Protein AF-A0A822CI37-F1 (afdb_monomer)

Secondary structure (DSSP, 8-state):
----SS-TTTHHHHHHHHHHHHHTT---TTTTT----EE-SS-EEEEETTTEEEEEE-TT-EESEEEEEEE--SSTT---EEEEEEESS-SBGGGSEEEEEEEE--PPP--TT---EEEEEEE-TT--EEEEEEETTT--EEEEE---TTSS--HHHHHHHHHHHHHHHHHHHHHHHHHHHHHHHHHHHHHHHHHHHTSTTTTTS-HHHHHHHHHHHHHHHHHHHHTTT--HHHHHHHHHHHHHHHHHHHHHHHHHHTTSSS--

Radius of gyration: 37.21 Å; Cα contacts (8 Å, |Δi|>4): 335; chains: 1; bounding box: 95×50×91 Å

Mean predicted aligned error: 13.17 Å

Nearest PDB structures (foldseek):
  7n6g-assembly1_6L  TM=8.090E-01  e=5.055E-24  Chlamydomonas reinhardtii
  4po2-assembly1_A  TM=5.024E-01  e=1.418E-27  Homo sapiens
  6zhi-assembly2_A  TM=5.104E-01  e=1.162E-26  Plasmodium falciparum 3D7
  7a4u-assembly1_A  TM=7.000E-01  e=9.711E-22  Cricetulus griseus
  2v7y-assembly1_A  TM=6.845E-01  e=6.517E-20  Geobacillus kaustophilus HTA426

pLDDT: mean 85.04, std 12.82, range [28.11, 96.56]

Solvent-accessible surface area (backbone atoms only — not comparable to full-atom va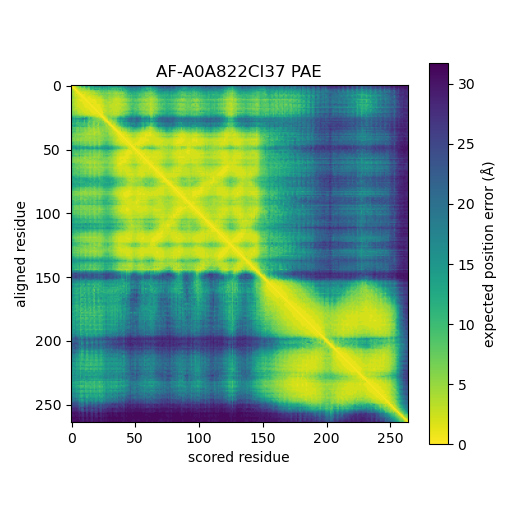lues): 14945 Å² total; per-residue (Å²): 133,84,81,79,89,63,57,83,88,48,52,64,62,54,52,52,52,52,53,49,41,52,74,75,64,51,73,50,87,87,48,65,82,66,80,89,75,51,54,36,88,47,20,31,30,33,55,40,92,88,47,33,40,49,75,66,43,54,50,66,39,61,42,56,41,75,41,76,48,76,46,57,49,88,44,67,48,48,45,59,48,76,47,41,34,32,41,43,87,51,62,39,34,87,76,31,48,76,68,50,71,52,65,39,69,80,43,74,77,42,59,48,68,65,52,47,32,40,35,35,45,37,31,41,83,82,72,48,44,34,41,36,39,28,34,71,82,81,64,50,69,39,72,49,68,65,59,72,63,93,81,50,76,51,71,69,51,50,54,49,50,52,52,50,53,55,49,50,52,52,52,51,48,54,51,49,54,26,48,52,33,45,49,52,35,50,51,52,43,50,54,55,51,49,39,35,73,72,40,77,44,40,75,71,44,57,74,68,62,46,52,51,49,52,52,55,41,51,54,49,52,54,48,46,71,76,41,76,81,58,55,42,69,56,35,48,49,50,36,52,52,53,50,50,54,49,48,61,54,54,49,52,49,60,59,56,61,73,66,76,80,78,83,130

Sequence (264 aa):
ELNKSINADEAVACGAAILAAILTGDKSDATKDMHLLDVAPHTLGIETTGGVMAALIKRNTTVPTKQIQTFTTCVDNQPNFEVKIYEGECSMANDNNLLDSFELSDIPPAPHGVPQIEVTFDINGNCILNVSARDESSKKENRITVTNDYARLSRDEIERMIRDAERFRKEDEIQRDRMEAKNLLESYCIDMKTKINDGELGDKIDANNTKKIINTIEDTLKWMESNQFAKKEDFEKKLKEVTKICLSVTTKLYRGKSGKFANG

Structure (mmCIF, N/CA/C/O backbone):
data_AF-A0A822CI37-F1
#
_entry.id   AF-A0A822CI37-F1
#
loop_
_atom_site.group_PDB
_atom_site.id
_atom_site.type_symbol
_atom_site.label_atom_id
_atom_site.label_alt_id
_atom_site.label_comp_id
_atom_site.label_asym_id
_atom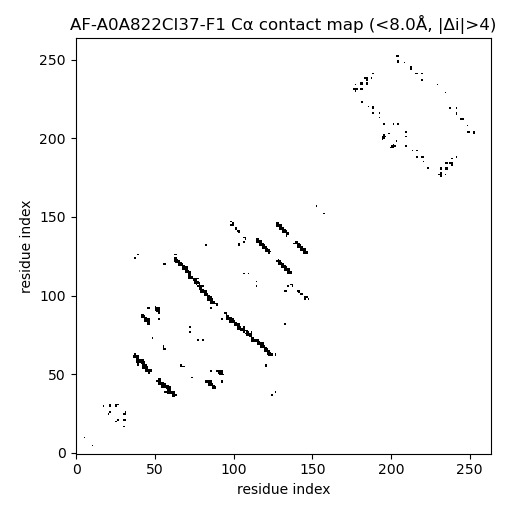_site.label_entity_id
_atom_site.label_seq_id
_atom_site.pdbx_PDB_ins_code
_atom_site.Cartn_x
_atom_site.Cartn_y
_atom_site.Cartn_z
_atom_site.occupancy
_atom_site.B_iso_or_equiv
_atom_site.auth_seq_id
_atom_site.auth_comp_id
_atom_site.auth_asym_id
_atom_site.auth_atom_id
_atom_site.pdbx_PDB_model_num
ATOM 1 N N . GLU A 1 1 ? -11.483 31.815 -6.961 1.00 63.66 1 GLU A N 1
ATOM 2 C CA . GLU A 1 1 ? -11.886 31.755 -5.539 1.00 63.66 1 GLU A CA 1
ATOM 3 C C . GLU A 1 1 ? -11.652 30.345 -5.013 1.00 63.66 1 GLU A C 1
ATOM 5 O O . GLU A 1 1 ? -11.723 29.410 -5.801 1.00 63.66 1 GLU A O 1
ATOM 10 N N . LEU A 1 2 ? -11.333 30.188 -3.726 1.00 68.94 2 LEU A N 1
ATOM 11 C CA . LEU A 1 2 ? -11.230 28.871 -3.084 1.00 68.94 2 LEU A CA 1
ATOM 12 C C . LEU A 1 2 ? -12.624 28.252 -2.943 1.00 68.94 2 LEU A C 1
ATOM 14 O O . LEU A 1 2 ? -13.556 28.940 -2.523 1.00 68.94 2 LEU A O 1
ATOM 18 N N . ASN A 1 3 ? -12.758 26.963 -3.259 1.00 76.44 3 ASN A N 1
ATOM 19 C CA . ASN A 1 3 ? -13.999 26.239 -3.014 1.00 76.44 3 ASN A CA 1
ATOM 20 C C . ASN A 1 3 ? -14.170 26.009 -1.502 1.00 76.44 3 ASN A C 1
ATOM 22 O O . ASN A 1 3 ? -13.341 25.352 -0.879 1.00 76.44 3 ASN A O 1
ATOM 26 N N . LYS A 1 4 ? -15.236 26.568 -0.921 1.00 88.12 4 LYS A N 1
ATOM 27 C CA . LYS A 1 4 ? -15.553 26.483 0.515 1.00 88.12 4 LYS A CA 1
ATOM 28 C C . LYS A 1 4 ? -16.640 25.452 0.839 1.00 88.12 4 LYS A C 1
ATOM 30 O O . LYS A 1 4 ? -17.044 25.357 1.990 1.00 88.12 4 LYS A O 1
ATOM 35 N N . SER A 1 5 ? -17.147 24.716 -0.154 1.00 89.44 5 SER A N 1
ATOM 36 C CA . SER A 1 5 ? -18.213 23.724 0.044 1.00 89.44 5 SER A CA 1
ATOM 37 C C . SER A 1 5 ? -17.699 22.341 0.451 1.00 89.44 5 SER A C 1
ATOM 39 O O . SER A 1 5 ? -18.502 21.431 0.629 1.00 89.44 5 SER A O 1
ATOM 41 N N . ILE A 1 6 ? -16.379 22.154 0.534 1.00 88.38 6 ILE A N 1
ATOM 42 C CA . ILE A 1 6 ? -15.739 20.864 0.808 1.00 88.38 6 ILE A CA 1
ATOM 43 C C . ILE A 1 6 ? -15.100 20.925 2.192 1.00 88.38 6 ILE A C 1
ATOM 45 O O . ILE A 1 6 ? -14.306 21.823 2.471 1.00 88.38 6 ILE A O 1
ATOM 49 N N . ASN A 1 7 ? -15.432 19.956 3.042 1.00 91.38 7 ASN A N 1
ATOM 50 C CA . ASN A 1 7 ? -14.771 19.780 4.327 1.00 91.38 7 ASN A CA 1
ATOM 51 C C . ASN A 1 7 ? -13.379 19.164 4.110 1.00 91.38 7 ASN A C 1
ATOM 53 O O . ASN A 1 7 ? -13.274 18.028 3.649 1.00 91.38 7 ASN A O 1
ATOM 57 N N . ALA A 1 8 ? -12.320 19.908 4.432 1.00 89.81 8 ALA A N 1
ATOM 58 C CA . ALA A 1 8 ? -10.940 19.463 4.238 1.00 89.81 8 ALA A CA 1
ATOM 59 C C . ALA A 1 8 ? -10.566 18.257 5.117 1.00 89.81 8 ALA A C 1
ATOM 61 O O . ALA A 1 8 ? -9.737 17.449 4.702 1.00 89.81 8 ALA A O 1
ATOM 62 N N . ASP A 1 9 ? -11.204 18.111 6.280 1.00 92.44 9 ASP A N 1
ATOM 63 C CA . ASP A 1 9 ? -10.884 17.053 7.242 1.00 92.44 9 ASP A CA 1
ATOM 64 C C . ASP A 1 9 ? -11.521 15.707 6.855 1.00 92.44 9 ASP A C 1
ATOM 66 O O . ASP A 1 9 ? -10.986 14.642 7.155 1.00 92.44 9 ASP A O 1
ATOM 70 N N . GLU A 1 10 ? -12.657 15.740 6.151 1.00 92.56 10 GLU A N 1
ATOM 71 C CA . GLU A 1 10 ? -13.468 14.548 5.862 1.00 92.56 10 GLU A CA 1
ATOM 72 C C . GLU A 1 10 ? -13.403 14.107 4.396 1.00 92.56 10 GLU A C 1
ATOM 74 O O . GLU A 1 10 ? -13.652 12.938 4.096 1.00 92.56 10 GLU A O 1
ATOM 79 N N . ALA A 1 11 ? -13.043 15.002 3.469 1.00 91.94 11 ALA A N 1
ATOM 80 C CA . ALA A 1 11 ? -13.122 14.740 2.030 1.00 91.94 11 ALA A CA 1
ATOM 81 C C . ALA A 1 11 ? -12.371 13.471 1.594 1.00 91.94 11 ALA A C 1
ATOM 83 O O . ALA A 1 11 ? -12.885 12.698 0.784 1.00 91.94 11 ALA A O 1
ATOM 84 N N . VAL A 1 12 ? -11.181 13.227 2.154 1.00 92.06 12 VAL A N 1
ATOM 85 C CA . VAL A 1 12 ? -10.372 12.039 1.834 1.00 92.06 12 VAL A CA 1
ATOM 86 C C . VAL A 1 12 ? -11.047 10.762 2.339 1.00 92.06 12 VAL A C 1
ATOM 88 O O . VAL A 1 12 ? -11.147 9.786 1.597 1.00 92.06 12 VAL A O 1
ATOM 91 N N . ALA A 1 13 ? -11.562 10.773 3.572 1.00 92.00 13 ALA A N 1
ATOM 92 C CA . ALA A 1 13 ? -12.251 9.624 4.154 1.00 92.00 13 ALA A CA 1
ATOM 93 C C . ALA A 1 13 ? -13.554 9.303 3.401 1.00 92.00 13 ALA A C 1
ATOM 95 O O . ALA A 1 13 ? -13.825 8.139 3.103 1.00 92.00 13 ALA A O 1
ATOM 96 N N . CYS A 1 14 ? -14.324 10.327 3.019 1.00 90.69 14 CYS A N 1
ATOM 97 C CA . CYS A 1 14 ? -15.516 10.167 2.188 1.00 90.69 14 CYS A CA 1
ATOM 98 C C . CYS A 1 14 ? -15.179 9.577 0.811 1.00 90.69 14 CYS A C 1
ATOM 100 O O . CYS A 1 14 ? -15.843 8.641 0.370 1.00 90.69 14 CYS A O 1
ATOM 102 N N . GLY A 1 15 ? -14.129 10.073 0.147 1.00 89.88 15 GLY A N 1
ATOM 103 C CA . GLY A 1 15 ? -13.669 9.534 -1.137 1.00 89.88 15 GLY A CA 1
ATOM 104 C C . GLY A 1 15 ? -13.241 8.065 -1.042 1.00 89.88 15 GLY A C 1
ATOM 105 O O . GLY A 1 15 ? -13.635 7.251 -1.878 1.00 89.88 15 GLY A O 1
ATOM 106 N N . ALA A 1 16 ? -12.511 7.702 0.017 1.00 89.94 16 ALA A N 1
ATOM 107 C CA . ALA A 1 16 ? -12.118 6.320 0.281 1.00 89.94 16 ALA A CA 1
ATOM 108 C C . ALA A 1 16 ? -13.331 5.401 0.513 1.00 89.94 16 ALA A C 1
ATOM 110 O O . ALA A 1 16 ? -13.353 4.279 0.007 1.00 89.94 16 ALA A O 1
ATOM 111 N N . ALA A 1 17 ? -14.361 5.876 1.221 1.00 89.88 17 ALA A N 1
ATOM 112 C CA . ALA A 1 17 ? -15.598 5.124 1.432 1.00 89.88 17 ALA A CA 1
ATOM 113 C C . ALA A 1 17 ? -16.362 4.871 0.120 1.00 89.88 17 ALA A C 1
ATOM 115 O O . ALA A 1 17 ? -16.846 3.761 -0.100 1.00 89.88 17 ALA A O 1
ATOM 116 N N . ILE A 1 18 ? -16.423 5.864 -0.777 1.00 88.44 18 ILE A N 1
ATOM 117 C CA . ILE A 1 18 ? -17.036 5.707 -2.107 1.00 88.44 18 ILE A CA 1
ATOM 118 C C . ILE A 1 18 ? -16.261 4.674 -2.934 1.00 88.44 18 ILE A C 1
ATOM 120 O O . ILE A 1 18 ? -16.867 3.782 -3.527 1.00 88.44 18 ILE A O 1
ATOM 124 N N . LEU A 1 19 ? -14.925 4.743 -2.939 1.00 86.19 19 LEU A N 1
ATOM 125 C CA . LEU A 1 19 ? -14.096 3.759 -3.638 1.00 86.19 19 LEU A CA 1
ATOM 126 C C . LEU A 1 19 ? -14.295 2.346 -3.069 1.00 86.19 19 LEU A C 1
ATOM 128 O O . LEU A 1 19 ? -14.429 1.392 -3.832 1.00 86.19 19 LEU A O 1
ATOM 132 N N . ALA A 1 20 ? -14.377 2.206 -1.744 1.00 87.19 20 ALA A N 1
ATOM 133 C CA . ALA A 1 20 ? -14.659 0.927 -1.100 1.00 87.19 20 ALA A CA 1
ATOM 134 C C . ALA A 1 20 ? -16.026 0.358 -1.518 1.00 87.19 20 ALA A C 1
ATOM 136 O O . ALA A 1 20 ? -16.113 -0.832 -1.813 1.00 87.19 20 ALA A O 1
ATOM 137 N N . ALA A 1 21 ? -17.067 1.194 -1.601 1.00 87.69 21 ALA A N 1
ATOM 138 C CA . ALA A 1 21 ? -18.392 0.787 -2.075 1.00 87.69 21 ALA A CA 1
ATOM 139 C C . ALA A 1 21 ? -18.370 0.317 -3.543 1.00 87.69 21 ALA A C 1
ATOM 141 O O . ALA A 1 21 ? -18.985 -0.691 -3.890 1.00 87.69 21 ALA A O 1
ATOM 142 N N . ILE A 1 22 ? -17.606 0.996 -4.405 1.00 85.56 22 ILE A N 1
ATOM 143 C CA . ILE A 1 22 ? -17.418 0.585 -5.805 1.00 85.56 22 ILE A CA 1
ATOM 144 C C . ILE A 1 22 ? -16.713 -0.777 -5.883 1.00 85.56 22 ILE A C 1
ATOM 146 O O . ILE A 1 22 ? -17.150 -1.658 -6.624 1.00 85.56 22 ILE A O 1
ATOM 150 N N . LEU A 1 23 ? -15.657 -0.986 -5.090 1.00 83.88 23 LEU A N 1
ATOM 151 C CA . LEU A 1 23 ? -14.893 -2.240 -5.071 1.00 83.88 23 LEU A CA 1
ATOM 152 C C . LEU A 1 23 ? -15.689 -3.428 -4.508 1.00 83.88 23 LEU A C 1
ATOM 154 O O . LEU A 1 23 ? -15.470 -4.561 -4.936 1.00 83.88 23 LEU A O 1
ATOM 158 N N . THR A 1 24 ? -16.622 -3.196 -3.579 1.00 85.94 24 THR A N 1
ATOM 159 C CA . THR A 1 24 ? -17.526 -4.238 -3.055 1.00 85.94 24 THR A CA 1
ATOM 160 C C . THR A 1 24 ? -18.725 -4.515 -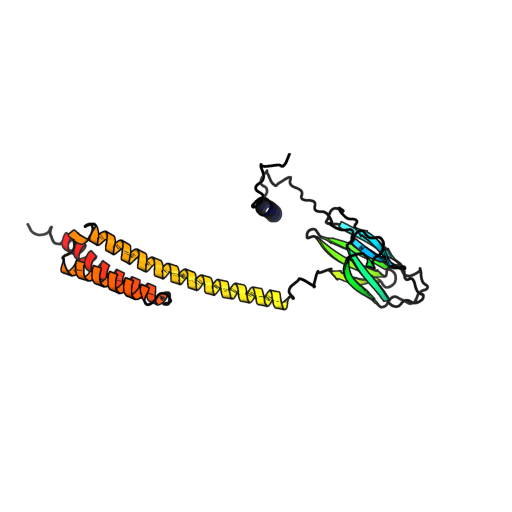3.967 1.00 85.94 24 THR A C 1
ATOM 162 O O . THR A 1 24 ? -19.484 -5.451 -3.710 1.00 85.94 24 THR A O 1
ATOM 165 N N . GLY A 1 25 ? -18.864 -3.766 -5.066 1.00 81.88 25 GLY A N 1
ATOM 166 C CA . GLY A 1 25 ? -19.881 -3.985 -6.090 1.00 81.88 25 GLY A CA 1
ATOM 167 C C . GLY A 1 25 ? -21.225 -3.321 -5.796 1.00 81.88 25 GLY A C 1
ATOM 168 O O . GLY A 1 25 ? -22.246 -3.800 -6.298 1.00 81.88 25 GLY A O 1
ATOM 169 N N . ASP A 1 26 ? -21.244 -2.246 -5.003 1.00 80.75 26 ASP A N 1
ATOM 170 C CA . ASP A 1 26 ? -22.442 -1.432 -4.805 1.00 80.75 26 ASP A CA 1
ATOM 171 C C . ASP A 1 26 ? -22.882 -0.781 -6.130 1.00 80.75 26 ASP A C 1
ATOM 173 O O . ASP A 1 26 ? -22.094 -0.159 -6.847 1.00 80.75 26 ASP A O 1
ATOM 177 N N . LYS A 1 27 ? -24.164 -0.943 -6.466 1.00 72.06 27 LYS A N 1
ATOM 178 C CA . LYS A 1 27 ? -24.771 -0.519 -7.739 1.00 72.06 27 LYS A CA 1
ATOM 179 C C . LYS A 1 27 ? -25.732 0.649 -7.566 1.00 72.06 27 LYS A C 1
ATOM 181 O O . LYS A 1 27 ? -26.658 0.791 -8.365 1.00 72.06 27 LYS A O 1
ATOM 186 N N . SER A 1 28 ? -25.553 1.441 -6.514 1.00 79.62 28 SER A N 1
ATOM 187 C CA . SER A 1 28 ? -26.292 2.688 -6.353 1.00 79.62 28 SER A CA 1
ATOM 188 C C . SER A 1 28 ? -26.184 3.548 -7.623 1.00 79.62 28 SER A C 1
ATOM 190 O O . SER A 1 28 ? -25.140 3.575 -8.281 1.00 79.62 28 SER A O 1
ATOM 192 N N . ASP A 1 29 ? -27.250 4.271 -7.975 1.00 75.25 29 ASP A N 1
ATOM 193 C CA . ASP A 1 29 ? -27.257 5.127 -9.174 1.00 75.25 29 ASP A CA 1
ATOM 194 C C . ASP A 1 29 ? -26.152 6.203 -9.132 1.00 75.25 29 ASP A C 1
ATOM 196 O O . ASP A 1 29 ? -25.716 6.683 -10.173 1.00 75.25 29 ASP A O 1
ATOM 200 N N . ALA A 1 30 ? -25.655 6.544 -7.937 1.00 73.56 30 ALA A N 1
ATOM 201 C CA . ALA A 1 30 ? -24.570 7.502 -7.736 1.00 73.56 30 ALA A CA 1
ATOM 202 C C . ALA A 1 30 ? -23.167 6.940 -8.041 1.00 73.56 30 ALA A C 1
ATOM 204 O O . ALA A 1 30 ? -22.260 7.714 -8.335 1.00 73.56 30 ALA A O 1
ATOM 205 N N . THR A 1 31 ? -22.965 5.619 -7.964 1.00 73.50 31 THR A N 1
ATOM 206 C CA . THR A 1 31 ? -21.645 4.972 -8.126 1.00 73.50 31 THR A CA 1
ATOM 207 C C . THR A 1 31 ? -21.508 4.186 -9.425 1.00 73.50 31 THR A C 1
ATOM 209 O O . THR A 1 31 ? -20.395 3.860 -9.832 1.00 73.50 31 THR A O 1
ATOM 212 N N . LYS A 1 32 ? -22.627 3.899 -10.096 1.00 71.38 32 LYS A N 1
ATOM 213 C CA . LYS A 1 32 ? -22.693 3.013 -11.264 1.00 71.38 32 LYS A CA 1
ATOM 214 C C . LYS A 1 32 ? -21.865 3.483 -12.466 1.00 71.38 32 LYS A C 1
ATOM 216 O O . LYS A 1 32 ? -21.297 2.642 -13.156 1.00 71.38 32 LYS A O 1
ATOM 221 N N . ASP A 1 33 ? -21.774 4.795 -12.674 1.00 74.44 33 ASP A N 1
ATOM 222 C CA . ASP A 1 33 ? -21.061 5.402 -13.810 1.00 74.44 33 ASP A CA 1
ATOM 223 C C . ASP A 1 33 ? -19.714 6.033 -13.400 1.00 74.44 33 ASP A C 1
ATOM 225 O O . ASP A 1 33 ? -19.094 6.773 -14.167 1.00 74.44 33 ASP A O 1
ATOM 229 N N . MET A 1 34 ? -19.247 5.773 -12.173 1.00 76.44 34 MET A N 1
ATOM 230 C CA . MET A 1 34 ? -18.026 6.380 -11.651 1.00 76.44 34 MET A CA 1
ATOM 231 C C . MET A 1 34 ? -16.797 5.534 -12.006 1.00 76.44 34 MET A C 1
ATOM 233 O O . MET A 1 34 ? -16.545 4.487 -11.412 1.00 76.44 34 MET A O 1
ATOM 237 N N . HIS A 1 35 ? -15.998 6.017 -12.959 1.00 75.38 35 HIS A N 1
ATOM 238 C CA . HIS A 1 35 ? -14.709 5.425 -13.316 1.00 75.38 35 HIS A CA 1
ATOM 239 C C . HIS A 1 35 ? -13.566 6.241 -12.712 1.00 75.38 35 HIS A C 1
ATOM 241 O O . HIS A 1 35 ? -13.381 7.408 -13.058 1.00 75.38 35 HIS A O 1
ATOM 247 N N . LEU A 1 36 ? -12.789 5.622 -11.822 1.00 82.25 36 LEU A N 1
ATOM 248 C CA . LEU A 1 36 ? -11.566 6.216 -11.293 1.00 82.25 36 LEU A CA 1
ATOM 249 C C . LEU A 1 36 ? -10.384 5.803 -12.172 1.00 82.25 36 LEU A C 1
ATOM 251 O O . LEU A 1 36 ? -10.128 4.615 -12.362 1.00 82.25 36 LEU A O 1
ATOM 255 N N . LEU A 1 37 ? -9.676 6.798 -12.696 1.00 84.50 37 LEU A N 1
ATOM 256 C CA . LEU A 1 37 ? -8.427 6.627 -13.426 1.00 84.50 37 LEU A CA 1
ATOM 257 C C . LEU A 1 37 ? -7.356 7.400 -12.672 1.00 84.50 37 LEU A C 1
ATOM 259 O O . LEU A 1 37 ? -7.454 8.621 -12.549 1.00 84.50 37 LEU A O 1
ATOM 263 N N . ASP A 1 38 ? -6.366 6.681 -12.160 1.00 89.38 38 ASP A N 1
ATOM 264 C CA . ASP A 1 38 ? -5.213 7.285 -11.501 1.00 89.38 38 ASP A CA 1
ATOM 265 C C . ASP A 1 38 ? -4.049 7.419 -12.492 1.00 89.38 38 ASP A C 1
ATOM 267 O O . ASP A 1 38 ? -4.112 6.916 -13.621 1.00 89.38 38 ASP A O 1
ATOM 271 N N . VAL A 1 39 ? -2.983 8.112 -12.101 1.00 92.38 39 VAL A N 1
ATOM 272 C CA . VAL A 1 39 ? -1.815 8.361 -12.949 1.00 92.38 39 VAL A CA 1
ATOM 273 C C . VAL A 1 39 ? -0.497 8.124 -12.213 1.00 92.38 39 VAL A C 1
ATOM 275 O O . VAL A 1 39 ? -0.396 8.301 -11.004 1.00 92.38 39 VAL A O 1
ATOM 278 N N . ALA A 1 40 ? 0.555 7.777 -12.956 1.00 90.19 40 ALA A N 1
ATOM 279 C CA . ALA A 1 40 ? 1.909 7.695 -12.417 1.00 90.19 40 ALA A CA 1
ATOM 280 C C . ALA A 1 40 ? 2.410 9.099 -12.002 1.00 90.19 40 ALA A C 1
ATOM 282 O O . ALA A 1 40 ? 2.452 9.991 -12.856 1.00 90.19 40 ALA A O 1
ATOM 283 N N . PRO A 1 41 ? 2.814 9.331 -10.738 1.00 88.81 41 PRO A N 1
ATOM 284 C CA . PRO A 1 41 ? 3.199 10.666 -10.264 1.00 88.81 41 PRO A CA 1
ATOM 285 C C . PRO A 1 41 ? 4.548 11.143 -10.826 1.00 88.81 41 PRO A C 1
ATOM 287 O O . PRO A 1 41 ? 4.756 12.345 -11.003 1.00 88.81 41 PRO A O 1
ATOM 290 N N . HIS A 1 42 ? 5.439 10.205 -11.152 1.00 90.81 42 HIS A N 1
ATOM 291 C CA . HIS A 1 42 ? 6.777 10.459 -11.676 1.00 90.81 42 HIS A CA 1
ATOM 292 C C . HIS A 1 42 ? 7.038 9.639 -12.936 1.00 90.81 42 HIS A C 1
ATOM 294 O O . HIS A 1 42 ? 6.435 8.584 -13.148 1.00 90.81 42 HIS A O 1
ATOM 300 N N . THR A 1 43 ? 7.940 10.137 -13.776 1.00 94.94 43 THR A N 1
ATOM 301 C CA . THR A 1 43 ? 8.503 9.361 -14.874 1.00 94.94 43 THR A CA 1
ATOM 302 C C . THR A 1 43 ? 9.347 8.218 -14.307 1.00 94.94 43 THR A C 1
ATOM 304 O O . THR A 1 43 ? 10.171 8.421 -13.420 1.00 94.94 43 THR A O 1
ATOM 307 N N . LEU A 1 44 ? 9.124 7.011 -14.821 1.00 95.50 44 LEU A N 1
ATOM 308 C CA . LEU A 1 44 ? 9.806 5.778 -14.448 1.00 95.50 44 LEU A CA 1
ATOM 309 C C . LEU A 1 44 ? 10.633 5.278 -15.624 1.00 95.50 44 LEU A C 1
ATOM 311 O O . LEU A 1 44 ? 10.191 5.298 -16.780 1.00 95.50 44 LEU A O 1
ATOM 315 N N . GLY A 1 45 ? 11.834 4.810 -15.326 1.00 95.38 45 GLY A N 1
ATOM 316 C CA . GLY A 1 45 ? 12.791 4.436 -16.351 1.00 95.38 45 GLY A CA 1
ATOM 317 C C . GLY A 1 45 ? 13.953 3.626 -15.815 1.00 95.38 45 GLY A C 1
ATOM 318 O O . GLY A 1 45 ? 13.998 3.294 -14.631 1.00 95.38 45 GLY A O 1
ATOM 319 N N . ILE A 1 46 ? 14.893 3.322 -16.705 1.00 95.56 46 ILE A N 1
ATOM 320 C CA . ILE A 1 46 ? 16.125 2.610 -16.362 1.00 95.56 46 ILE A CA 1
ATOM 321 C C . ILE A 1 46 ? 17.362 3.424 -16.723 1.00 95.56 46 ILE A C 1
ATOM 323 O O . ILE A 1 46 ? 17.325 4.259 -17.631 1.00 95.56 46 ILE A O 1
ATOM 327 N N . GLU A 1 47 ? 18.470 3.166 -16.033 1.00 94.44 47 GLU A N 1
ATOM 328 C CA . GLU A 1 47 ? 19.780 3.660 -16.463 1.00 94.44 47 GLU A CA 1
ATOM 329 C C . GLU A 1 47 ? 20.214 2.951 -17.753 1.00 94.44 47 GLU A C 1
ATOM 331 O O . GLU A 1 47 ? 20.147 1.728 -17.871 1.00 94.44 47 GLU A O 1
ATOM 336 N N . THR A 1 48 ? 20.680 3.731 -18.726 1.00 90.44 48 THR A N 1
ATOM 337 C CA . THR A 1 48 ? 21.305 3.233 -19.956 1.00 90.44 48 THR A CA 1
ATOM 338 C C . THR A 1 48 ? 22.774 3.631 -20.017 1.00 90.44 48 THR A C 1
ATOM 340 O O . THR A 1 48 ? 23.263 4.442 -19.224 1.00 90.44 48 THR A O 1
ATOM 343 N N . THR A 1 49 ? 23.507 3.067 -20.976 1.00 85.75 49 THR A N 1
ATOM 344 C CA . THR A 1 49 ? 24.924 3.377 -21.185 1.00 85.75 49 THR A CA 1
ATOM 345 C C . THR A 1 49 ? 25.150 4.874 -21.340 1.00 85.75 49 THR A C 1
ATOM 347 O O . THR A 1 49 ? 24.483 5.540 -22.126 1.00 85.75 49 THR A O 1
ATOM 350 N N . GLY A 1 50 ? 26.125 5.397 -20.598 1.00 84.06 50 GLY A N 1
ATOM 351 C CA . GLY A 1 50 ? 26.380 6.836 -20.526 1.00 84.06 50 GLY A CA 1
ATOM 352 C C . GLY A 1 50 ? 25.669 7.540 -19.367 1.00 84.06 50 GLY A C 1
ATOM 353 O O . GLY A 1 50 ? 25.759 8.760 -19.276 1.00 84.06 50 GLY A O 1
ATOM 354 N N . GLY A 1 51 ? 24.999 6.799 -18.474 1.00 88.94 51 GLY A N 1
ATOM 355 C CA . GLY A 1 51 ? 24.376 7.344 -17.261 1.00 88.94 51 GLY A CA 1
ATOM 356 C C . GLY A 1 51 ? 23.096 8.137 -17.532 1.00 88.94 51 GLY A C 1
ATOM 357 O O . GLY A 1 51 ? 22.671 8.933 -16.697 1.00 88.94 51 GLY A O 1
ATOM 358 N N . VAL A 1 52 ? 22.496 7.954 -18.711 1.00 93.25 52 VAL A N 1
ATOM 359 C CA . VAL A 1 52 ? 21.259 8.625 -19.129 1.00 93.25 52 VAL A CA 1
ATOM 360 C C . VAL A 1 52 ? 20.070 7.751 -18.753 1.00 93.25 52 VAL A C 1
ATOM 362 O O . VAL A 1 52 ? 20.100 6.534 -18.949 1.00 93.25 52 VAL A O 1
ATOM 365 N N . MET A 1 53 ? 19.012 8.368 -18.233 1.00 92.81 53 MET A N 1
ATOM 366 C CA . MET A 1 53 ? 17.761 7.681 -17.935 1.00 92.81 53 MET A CA 1
ATOM 367 C C . MET A 1 53 ? 16.954 7.490 -19.224 1.00 92.81 53 MET A C 1
ATOM 369 O O . MET A 1 53 ? 16.569 8.459 -19.882 1.00 92.81 53 MET A O 1
ATOM 373 N N . ALA A 1 54 ? 16.650 6.241 -19.573 1.00 95.00 54 ALA A N 1
ATOM 374 C CA . ALA A 1 54 ? 15.631 5.937 -20.569 1.00 95.00 54 ALA A CA 1
ATOM 375 C C . ALA A 1 54 ? 14.265 5.896 -19.883 1.00 95.00 54 ALA A C 1
ATOM 377 O O . ALA A 1 54 ? 14.011 5.034 -19.045 1.00 95.00 54 ALA A O 1
ATOM 378 N N . ALA A 1 55 ? 13.387 6.835 -20.232 1.00 94.38 55 ALA A N 1
ATOM 379 C CA . ALA A 1 55 ? 12.027 6.896 -19.707 1.00 94.38 55 ALA A CA 1
ATOM 380 C C . ALA A 1 55 ? 11.121 5.866 -20.402 1.00 94.38 55 ALA A C 1
ATOM 382 O O . ALA A 1 55 ? 10.908 5.960 -21.613 1.00 94.38 55 ALA A O 1
ATOM 383 N N . LEU A 1 56 ? 10.549 4.935 -19.632 1.00 94.88 56 LEU A N 1
ATOM 384 C CA . LEU A 1 56 ? 9.602 3.929 -20.130 1.00 94.88 56 LEU A CA 1
ATOM 385 C C . LEU A 1 56 ? 8.152 4.353 -19.878 1.00 94.88 56 LEU A C 1
ATOM 387 O O . LEU A 1 56 ? 7.322 4.286 -20.782 1.00 94.88 56 LEU A O 1
ATOM 391 N N . ILE A 1 57 ? 7.840 4.836 -18.674 1.00 95.94 57 ILE A N 1
ATOM 392 C CA . ILE A 1 57 ? 6.509 5.345 -18.315 1.00 95.94 57 ILE A CA 1
ATOM 393 C C . ILE A 1 57 ? 6.663 6.804 -17.917 1.00 95.94 57 ILE A C 1
ATOM 395 O O . ILE A 1 57 ? 7.369 7.113 -16.967 1.00 95.94 57 ILE A O 1
ATOM 399 N N . LYS A 1 58 ? 6.015 7.722 -18.634 1.00 95.81 58 LYS A N 1
ATOM 400 C CA . LYS A 1 58 ? 6.106 9.159 -18.333 1.00 95.81 58 LYS A CA 1
ATOM 401 C C . LYS A 1 58 ? 5.207 9.529 -17.154 1.00 95.81 58 LYS A C 1
ATOM 403 O O . LYS A 1 58 ? 4.150 8.918 -16.977 1.00 95.81 58 LYS A O 1
ATOM 408 N N . ARG A 1 59 ? 5.558 10.582 -16.414 1.00 94.19 59 ARG A N 1
ATOM 409 C CA . ARG A 1 59 ? 4.651 11.198 -15.433 1.00 94.19 59 ARG A CA 1
ATOM 410 C C . ARG A 1 59 ? 3.281 11.485 -16.041 1.00 94.19 59 ARG A C 1
ATOM 412 O O . ARG A 1 59 ? 3.161 11.820 -17.221 1.00 94.19 59 ARG A O 1
ATOM 419 N N . ASN A 1 60 ? 2.257 11.402 -15.207 1.00 92.62 60 ASN A N 1
ATOM 420 C CA . ASN A 1 60 ? 0.851 11.554 -15.560 1.00 92.62 60 ASN A CA 1
ATOM 421 C C . ASN A 1 60 ? 0.319 10.512 -16.567 1.00 92.62 60 ASN A C 1
ATOM 423 O O . ASN A 1 60 ? -0.775 10.692 -17.100 1.00 92.62 60 ASN A O 1
ATOM 427 N N . THR A 1 61 ? 1.053 9.426 -16.837 1.00 94.69 61 THR A N 1
ATOM 428 C CA . THR A 1 61 ? 0.507 8.296 -17.606 1.00 94.69 61 THR A CA 1
ATOM 429 C C . THR A 1 61 ? -0.554 7.591 -16.769 1.00 94.69 61 THR A C 1
ATOM 431 O O . THR A 1 61 ? -0.295 7.251 -15.618 1.00 94.69 61 THR A O 1
ATOM 434 N N . THR A 1 62 ? -1.735 7.361 -17.341 1.00 93.56 62 THR A N 1
ATOM 435 C CA . THR A 1 62 ? -2.841 6.656 -16.678 1.00 93.56 62 THR A CA 1
ATOM 436 C C . THR A 1 62 ? -2.447 5.237 -16.276 1.00 93.56 62 THR A C 1
ATOM 438 O O . THR A 1 62 ? -1.853 4.526 -17.082 1.00 93.56 62 THR A O 1
ATOM 441 N N . VAL A 1 63 ? -2.798 4.824 -15.056 1.00 91.50 63 VAL A N 1
ATOM 442 C CA . VAL A 1 63 ? -2.593 3.465 -14.534 1.00 91.50 63 VAL A CA 1
ATOM 443 C C . VAL A 1 63 ? -3.940 2.739 -14.384 1.00 91.50 63 VAL A C 1
ATOM 445 O O . VAL A 1 63 ? -4.953 3.389 -14.114 1.00 91.50 63 VAL A O 1
ATOM 448 N N . PRO A 1 64 ? -3.997 1.405 -14.560 1.00 92.94 64 PRO A N 1
ATOM 449 C CA . PRO A 1 64 ? -2.890 0.485 -14.841 1.00 92.94 64 PRO A CA 1
ATOM 450 C C . PRO A 1 64 ? -2.302 0.642 -16.253 1.00 92.94 64 PRO A C 1
ATOM 452 O O . PRO A 1 64 ? -3.026 0.915 -17.209 1.00 92.94 64 PRO A O 1
ATOM 455 N N . THR A 1 65 ? -0.988 0.456 -16.391 1.00 94.81 65 THR A N 1
ATOM 456 C CA . THR A 1 65 ? -0.286 0.565 -17.680 1.00 94.81 65 THR A CA 1
ATOM 457 C C . THR A 1 65 ? 0.892 -0.387 -17.762 1.00 94.81 65 THR A C 1
ATOM 459 O O . THR A 1 65 ? 1.548 -0.672 -16.761 1.00 94.81 65 THR A O 1
ATOM 462 N N . LYS A 1 66 ? 1.175 -0.848 -18.980 1.00 96.00 66 LYS A N 1
ATOM 463 C CA . LYS A 1 66 ? 2.291 -1.734 -19.287 1.00 96.00 66 LYS A CA 1
ATOM 464 C C . LYS A 1 66 ? 3.081 -1.164 -20.455 1.00 96.00 66 LYS A C 1
ATOM 466 O O . LYS A 1 66 ? 2.510 -0.914 -21.515 1.00 96.00 66 LYS A O 1
ATOM 471 N N . GLN A 1 67 ? 4.380 -0.975 -20.264 1.00 95.94 67 GLN A N 1
ATOM 472 C CA . GLN A 1 67 ? 5.308 -0.519 -21.295 1.00 95.94 67 GLN A CA 1
ATOM 473 C C . GLN A 1 67 ? 6.424 -1.535 -21.465 1.00 95.94 67 GLN A C 1
ATOM 475 O O . GLN A 1 67 ? 6.917 -2.102 -20.493 1.00 95.94 67 GLN A O 1
ATOM 480 N N . ILE A 1 68 ? 6.789 -1.781 -22.716 1.00 96.12 68 ILE A N 1
ATOM 481 C CA . ILE A 1 68 ? 7.794 -2.768 -23.091 1.00 96.12 68 ILE A CA 1
ATOM 482 C C . ILE A 1 68 ? 8.797 -2.066 -23.994 1.00 96.12 68 ILE A C 1
ATOM 484 O O . ILE A 1 68 ? 8.407 -1.418 -24.967 1.00 96.12 68 ILE A O 1
ATOM 488 N N . GLN A 1 69 ? 10.079 -2.195 -23.674 1.00 94.88 69 GLN A N 1
ATOM 489 C CA . GLN A 1 69 ? 11.155 -1.652 -24.485 1.00 94.88 69 GLN A CA 1
ATOM 490 C C . GLN A 1 69 ? 12.311 -2.644 -24.569 1.00 94.88 69 GLN A C 1
ATOM 492 O O . GLN A 1 69 ? 12.715 -3.241 -23.573 1.00 94.88 69 GLN A O 1
ATOM 497 N N . THR A 1 70 ? 12.848 -2.811 -25.774 1.00 94.62 70 THR A N 1
ATOM 498 C CA . THR A 1 70 ? 13.984 -3.696 -26.024 1.00 94.62 70 THR A CA 1
ATOM 499 C C . THR A 1 70 ? 15.295 -2.928 -25.905 1.00 94.62 70 THR A C 1
ATOM 501 O O . THR A 1 70 ? 15.464 -1.861 -26.497 1.00 94.62 70 THR A O 1
ATOM 504 N N . PHE A 1 71 ? 16.227 -3.504 -25.157 1.00 93.56 71 PHE A N 1
ATOM 505 C CA . PHE A 1 71 ? 17.594 -3.045 -24.964 1.00 93.56 71 PHE A CA 1
ATOM 506 C C . PHE A 1 71 ? 18.573 -4.100 -25.489 1.00 93.56 71 PHE A C 1
ATOM 508 O O . PHE A 1 71 ? 18.194 -5.232 -25.785 1.00 93.56 71 PHE A O 1
ATOM 515 N N . THR A 1 72 ? 19.844 -3.731 -25.609 1.00 92.06 72 THR A N 1
ATOM 516 C CA . THR A 1 72 ? 20.915 -4.631 -26.051 1.00 92.06 72 THR A CA 1
ATOM 517 C C . THR A 1 72 ? 22.138 -4.483 -25.156 1.00 92.06 72 THR A C 1
ATOM 519 O O . THR A 1 72 ? 22.312 -3.458 -24.497 1.00 92.06 72 THR A O 1
ATOM 522 N N . THR A 1 73 ? 23.008 -5.494 -25.153 1.00 90.12 73 THR A N 1
ATOM 523 C CA . THR A 1 73 ? 24.314 -5.427 -24.489 1.00 90.12 73 THR A CA 1
ATOM 524 C C . THR A 1 73 ? 25.231 -4.408 -25.156 1.00 90.12 73 THR A C 1
ATOM 526 O O . THR A 1 73 ? 25.139 -4.145 -26.362 1.00 90.12 73 THR A O 1
ATOM 529 N N . CYS A 1 74 ? 26.137 -3.853 -24.356 1.00 87.69 74 CYS A N 1
ATOM 530 C CA . CYS A 1 74 ? 27.055 -2.789 -24.771 1.00 87.69 74 CYS A CA 1
ATOM 531 C C . CYS A 1 74 ? 28.509 -3.260 -24.832 1.00 87.69 74 CYS A C 1
ATOM 533 O O . CYS A 1 74 ? 29.369 -2.535 -25.325 1.00 87.69 74 CYS A O 1
ATOM 535 N N . VAL A 1 75 ? 28.774 -4.470 -24.337 1.00 88.88 75 VAL A N 1
ATOM 536 C CA . VAL A 1 75 ? 30.083 -5.121 -24.339 1.00 88.88 75 VAL A CA 1
ATOM 537 C C . VAL A 1 75 ? 29.955 -6.498 -24.992 1.00 88.88 75 VAL A C 1
ATOM 539 O O . VAL A 1 75 ? 28.951 -7.191 -24.815 1.00 88.88 75 VAL A O 1
ATOM 542 N N . ASP A 1 76 ? 30.974 -6.891 -25.757 1.00 90.88 76 ASP A N 1
ATOM 543 C CA . ASP A 1 76 ? 31.051 -8.225 -26.354 1.00 90.88 76 ASP A CA 1
ATOM 544 C C . ASP A 1 76 ? 31.080 -9.306 -25.272 1.00 90.88 76 ASP A C 1
ATOM 546 O O . ASP A 1 76 ? 31.838 -9.213 -24.306 1.00 90.88 76 ASP A O 1
ATOM 550 N N . ASN A 1 77 ? 30.291 -10.366 -25.461 1.00 90.00 77 ASN A N 1
ATOM 551 C CA . ASN A 1 77 ? 30.192 -11.500 -24.538 1.00 90.00 77 ASN A CA 1
ATOM 552 C C . ASN A 1 77 ? 29.818 -11.100 -23.096 1.00 90.00 77 ASN A C 1
ATOM 554 O O . ASN A 1 77 ? 30.248 -11.747 -22.142 1.00 90.00 77 ASN A O 1
ATOM 558 N N . GLN A 1 78 ? 29.028 -10.033 -22.938 1.00 88.25 78 GLN A N 1
ATOM 559 C CA . GLN A 1 78 ? 28.520 -9.578 -21.646 1.00 88.25 78 GLN A CA 1
ATOM 560 C C . GLN A 1 78 ? 27.654 -10.676 -20.983 1.00 88.25 78 GLN A C 1
ATOM 562 O O . GLN A 1 78 ? 26.622 -11.039 -21.547 1.00 88.25 78 GLN A O 1
ATOM 567 N N . PRO A 1 79 ? 28.041 -11.204 -19.802 1.00 88.44 79 PRO A N 1
ATOM 568 C CA . PRO A 1 79 ? 27.370 -12.355 -19.189 1.00 88.44 79 PRO A CA 1
ATOM 569 C C . PRO A 1 79 ? 26.101 -11.988 -18.407 1.00 88.44 79 PRO A C 1
ATOM 571 O O . PRO A 1 79 ? 25.259 -12.854 -18.167 1.00 88.44 79 PRO A O 1
ATOM 574 N N . ASN A 1 80 ? 25.966 -10.727 -17.986 1.00 90.44 80 ASN A N 1
ATOM 575 C CA . ASN A 1 80 ? 24.838 -10.226 -17.209 1.00 90.44 80 ASN A CA 1
ATOM 576 C C . ASN A 1 80 ? 24.388 -8.835 -17.677 1.00 90.44 80 ASN A C 1
ATOM 578 O O . ASN A 1 80 ? 25.183 -8.038 -18.168 1.00 90.44 80 ASN A O 1
ATOM 582 N N . PHE A 1 81 ? 23.102 -8.533 -17.520 1.00 90.12 81 PHE A N 1
ATOM 583 C CA . PHE A 1 81 ? 22.515 -7.224 -17.802 1.00 90.12 81 PHE A CA 1
ATOM 584 C C . PHE A 1 81 ? 21.896 -6.662 -16.527 1.00 90.12 81 PHE A C 1
ATOM 586 O O . PHE A 1 81 ? 20.923 -7.210 -16.010 1.00 90.12 81 PHE A O 1
ATOM 593 N N . GLU A 1 82 ? 22.486 -5.591 -16.003 1.00 91.44 82 GLU A N 1
ATOM 594 C CA . GLU A 1 82 ? 21.995 -4.906 -14.810 1.00 91.44 82 GLU A CA 1
ATOM 595 C C . GLU A 1 82 ? 20.867 -3.937 -15.183 1.00 91.44 82 GLU A C 1
ATOM 597 O O . GLU A 1 82 ? 21.006 -3.111 -16.085 1.00 91.44 82 GLU A O 1
ATOM 602 N N . VAL A 1 83 ? 19.751 -4.031 -14.467 1.00 93.31 83 VAL A N 1
ATOM 603 C CA . VAL A 1 83 ? 18.591 -3.153 -14.590 1.00 93.31 83 VAL A CA 1
ATOM 604 C C . VAL A 1 83 ? 18.482 -2.347 -13.308 1.00 93.31 83 VAL A C 1
ATOM 606 O O . VAL A 1 83 ? 18.080 -2.870 -12.271 1.00 93.31 83 VAL A O 1
ATOM 609 N N . LYS A 1 84 ? 18.822 -1.061 -13.380 1.00 93.38 84 LYS A N 1
ATOM 610 C CA . LYS A 1 84 ? 18.598 -0.102 -12.293 1.00 93.38 84 LYS A CA 1
ATOM 611 C C . LYS A 1 84 ? 17.388 0.755 -12.615 1.00 93.38 84 LYS A C 1
ATOM 613 O O . LYS A 1 84 ? 17.346 1.364 -13.683 1.00 93.38 84 LYS A O 1
ATOM 618 N N . ILE A 1 85 ? 16.420 0.785 -11.710 1.00 94.06 85 ILE A N 1
ATOM 619 C CA . ILE A 1 85 ? 15.116 1.415 -11.911 1.00 94.06 85 ILE A CA 1
ATOM 620 C C . ILE A 1 85 ? 15.096 2.746 -11.177 1.00 94.06 85 ILE A C 1
ATOM 622 O O . ILE A 1 85 ? 15.369 2.804 -9.981 1.00 94.06 85 ILE A O 1
ATOM 626 N N . TYR A 1 86 ? 14.721 3.801 -11.888 1.00 94.06 86 TYR A N 1
ATOM 627 C CA . TYR A 1 86 ? 14.689 5.159 -11.363 1.00 94.06 86 TYR A CA 1
ATOM 628 C C . TYR A 1 86 ? 13.298 5.774 -11.479 1.00 94.06 86 TYR A C 1
ATOM 630 O O . TYR A 1 86 ? 12.559 5.490 -12.428 1.00 94.06 86 TYR A O 1
ATOM 638 N N . GLU A 1 87 ? 12.987 6.672 -10.547 1.00 93.25 87 GLU A N 1
ATOM 639 C CA . GLU A 1 87 ? 11.886 7.628 -10.646 1.00 93.25 87 GLU A CA 1
ATOM 640 C C . GLU A 1 87 ? 12.413 9.069 -10.658 1.00 93.25 87 GLU A C 1
ATOM 642 O O . GLU A 1 87 ? 13.265 9.451 -9.851 1.00 93.25 87 GLU A O 1
ATOM 647 N N . GLY A 1 88 ? 11.904 9.885 -11.579 1.00 90.00 88 GLY A N 1
ATOM 648 C CA . GLY A 1 88 ? 12.245 11.303 -11.676 1.00 90.00 88 GLY A CA 1
ATOM 649 C C . GLY A 1 88 ? 12.261 11.832 -13.110 1.00 90.00 88 GLY A C 1
ATOM 650 O O . GLY A 1 88 ? 12.042 11.101 -14.070 1.00 90.00 88 GLY A O 1
ATOM 651 N N . GLU A 1 89 ? 12.467 13.143 -13.249 1.00 92.94 89 GLU A N 1
ATOM 652 C CA . GLU A 1 89 ? 12.360 13.865 -14.529 1.00 92.94 89 GLU A CA 1
ATOM 653 C C . GLU A 1 89 ? 13.716 14.329 -15.086 1.00 92.94 89 GLU A C 1
ATOM 655 O O . GLU A 1 89 ? 13.767 14.964 -16.141 1.00 92.94 89 GLU A O 1
ATOM 660 N N . CYS A 1 90 ? 14.815 14.069 -14.375 1.00 90.06 90 CYS A N 1
ATOM 661 C CA . CYS A 1 90 ? 16.149 14.470 -14.806 1.00 90.06 90 CYS A CA 1
ATOM 662 C C . CYS A 1 90 ? 16.635 13.565 -15.948 1.00 90.06 90 CYS A C 1
ATOM 664 O O . CYS A 1 90 ? 16.367 12.365 -15.969 1.00 90.06 90 CYS A O 1
ATOM 666 N N . SER A 1 91 ? 17.405 14.118 -16.888 1.00 91.31 91 SER A N 1
ATOM 667 C CA . SER A 1 91 ? 17.953 13.334 -18.006 1.00 91.31 91 SER A CA 1
ATOM 668 C C . SER A 1 91 ? 19.024 12.330 -17.563 1.00 91.31 91 SER A C 1
ATOM 670 O O . SER A 1 91 ? 19.159 11.268 -18.167 1.00 91.31 91 SER A O 1
ATOM 672 N N . MET A 1 92 ? 19.802 12.662 -16.529 1.00 92.12 92 MET A N 1
ATOM 673 C CA . MET A 1 92 ? 20.846 11.791 -15.980 1.00 92.12 92 MET A CA 1
ATOM 674 C C . MET A 1 92 ? 20.258 10.895 -14.891 1.00 92.12 92 MET A C 1
ATOM 676 O O . MET A 1 92 ? 19.590 11.384 -13.985 1.00 92.12 92 MET A O 1
ATOM 680 N N . ALA A 1 93 ? 20.537 9.592 -14.946 1.00 91.56 93 ALA A N 1
ATOM 681 C CA . ALA A 1 93 ? 20.018 8.619 -13.984 1.00 91.56 93 ALA A CA 1
ATOM 682 C C . ALA A 1 93 ? 20.446 8.942 -12.541 1.00 91.56 93 ALA A C 1
ATOM 684 O O . ALA A 1 93 ? 19.627 8.881 -11.632 1.00 91.56 93 ALA A O 1
ATOM 685 N N . ASN A 1 94 ? 21.690 9.391 -12.345 1.00 90.50 94 ASN A N 1
ATOM 686 C CA . ASN A 1 94 ? 22.233 9.743 -11.025 1.00 90.50 94 ASN A CA 1
ATOM 687 C C . ASN A 1 94 ? 21.536 10.930 -10.339 1.00 90.50 94 ASN A C 1
ATOM 689 O O . ASN A 1 94 ? 21.651 11.065 -9.124 1.00 90.50 94 ASN A O 1
ATOM 693 N N . ASP A 1 95 ? 20.834 11.777 -11.096 1.00 89.25 95 ASP A N 1
ATOM 694 C CA . ASP A 1 95 ? 20.095 12.928 -10.559 1.00 89.25 95 ASP A CA 1
ATOM 695 C C . ASP A 1 95 ? 18.627 12.580 -10.233 1.00 89.25 95 ASP A C 1
ATOM 697 O O . ASP A 1 95 ? 17.859 13.449 -9.817 1.00 89.25 95 ASP A O 1
ATOM 701 N N . ASN A 1 96 ? 18.223 11.325 -10.448 1.00 90.12 96 ASN A N 1
ATOM 702 C CA . ASN A 1 96 ? 16.899 10.795 -10.131 1.00 90.12 96 ASN A CA 1
ATOM 703 C C . ASN A 1 96 ? 16.956 9.871 -8.905 1.00 90.12 96 ASN A C 1
ATOM 705 O O . ASN A 1 96 ? 18.029 9.473 -8.449 1.00 90.12 96 ASN A O 1
ATOM 709 N N . ASN A 1 97 ? 15.792 9.506 -8.368 1.00 89.44 97 ASN A N 1
ATOM 710 C CA . ASN A 1 97 ? 15.714 8.601 -7.228 1.00 89.44 97 ASN A CA 1
ATOM 711 C C . ASN A 1 97 ? 15.828 7.143 -7.697 1.00 89.44 97 ASN A C 1
ATOM 713 O O . ASN A 1 97 ? 15.047 6.701 -8.540 1.00 89.44 97 ASN A O 1
ATOM 717 N N . LEU A 1 98 ? 16.796 6.400 -7.159 1.00 91.00 98 LEU A N 1
ATOM 718 C CA . LEU A 1 98 ? 16.937 4.965 -7.405 1.00 91.00 98 LEU A CA 1
ATOM 719 C C . LEU A 1 98 ? 15.886 4.221 -6.578 1.00 91.00 98 LEU A C 1
ATOM 721 O O . LEU A 1 98 ? 15.889 4.309 -5.351 1.00 91.00 98 LEU A O 1
ATOM 725 N N . LEU A 1 99 ? 15.011 3.480 -7.251 1.00 89.19 99 LEU A N 1
ATOM 726 C CA . LEU A 1 99 ? 13.981 2.681 -6.598 1.00 89.19 99 LEU A CA 1
ATOM 727 C C . LEU A 1 99 ? 14.500 1.301 -6.206 1.00 89.19 99 LEU A C 1
ATOM 729 O O . LEU A 1 99 ? 14.357 0.896 -5.057 1.00 89.19 99 LEU A O 1
ATOM 733 N N . ASP A 1 100 ? 15.070 0.581 -7.170 1.00 91.19 100 ASP A N 1
ATOM 734 C CA . ASP A 1 100 ? 15.553 -0.785 -6.984 1.00 91.19 100 ASP A CA 1
ATOM 735 C C . ASP A 1 100 ? 16.493 -1.179 -8.134 1.00 91.19 100 ASP A C 1
ATOM 737 O O . ASP A 1 100 ? 16.555 -0.500 -9.168 1.00 91.19 100 ASP A O 1
ATOM 741 N N . SER A 1 101 ? 17.214 -2.286 -7.981 1.00 91.00 101 SER A N 1
ATOM 742 C CA . SER A 1 101 ? 18.027 -2.861 -9.046 1.00 91.00 101 SER A CA 1
ATOM 743 C C . SER A 1 101 ? 18.072 -4.384 -9.009 1.00 91.00 101 SER A C 1
ATOM 745 O O . SER A 1 101 ? 18.006 -5.024 -7.964 1.00 91.00 101 SER A O 1
ATOM 747 N N . PHE A 1 102 ? 18.207 -4.985 -10.186 1.00 92.50 102 PHE A N 1
ATOM 748 C CA . PHE A 1 102 ? 18.390 -6.425 -10.329 1.00 92.50 102 PHE A CA 1
ATOM 749 C C . PHE A 1 102 ? 19.215 -6.744 -11.571 1.00 92.50 102 PHE A C 1
ATOM 751 O O . PHE A 1 102 ? 19.332 -5.926 -12.479 1.00 92.50 102 PHE A O 1
ATOM 758 N N . GLU A 1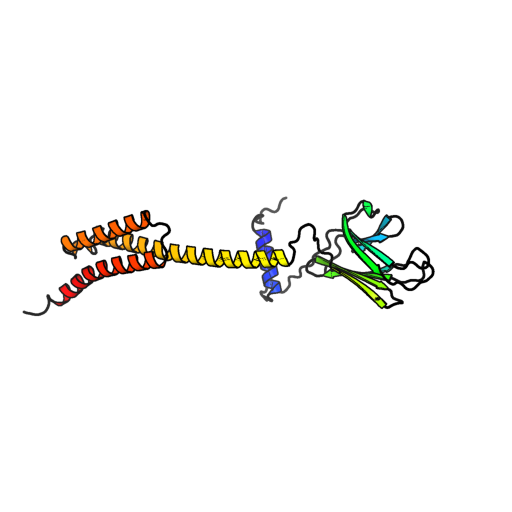 103 ? 19.775 -7.949 -11.635 1.00 91.31 103 GLU A N 1
ATOM 759 C CA . GLU A 1 103 ? 20.531 -8.408 -12.800 1.00 91.31 103 GLU A CA 1
ATOM 760 C C . GLU A 1 103 ? 19.841 -9.579 -13.506 1.00 91.31 103 GLU A C 1
ATOM 762 O O . GLU A 1 103 ? 19.313 -10.499 -12.878 1.00 91.31 103 GLU A O 1
ATOM 767 N N . LEU A 1 104 ? 19.859 -9.559 -14.836 1.00 90.88 104 LEU A N 1
ATOM 768 C CA . LEU A 1 104 ? 19.576 -10.716 -15.674 1.00 90.88 104 LEU A CA 1
ATOM 769 C C . LEU A 1 104 ? 20.905 -11.413 -15.978 1.00 90.88 104 LEU A C 1
ATOM 771 O O . LEU A 1 104 ? 21.717 -10.891 -16.740 1.00 90.88 104 LEU A O 1
ATOM 775 N N . SER A 1 105 ? 21.140 -12.568 -15.363 1.00 89.38 105 SER A N 1
ATOM 776 C CA . SER A 1 105 ? 22.358 -13.363 -15.537 1.00 89.38 105 SER A CA 1
ATOM 777 C C . SER A 1 105 ? 22.238 -14.396 -16.666 1.00 89.38 105 SER A C 1
ATOM 779 O O . SER A 1 105 ? 21.155 -14.657 -17.194 1.00 89.38 105 SER A O 1
ATOM 781 N N . ASP A 1 106 ? 23.375 -15.009 -17.011 1.00 87.31 106 ASP A N 1
ATOM 782 C CA . ASP A 1 106 ? 23.512 -16.090 -17.992 1.00 87.31 106 ASP A CA 1
ATOM 783 C C . ASP A 1 106 ? 23.080 -15.736 -19.426 1.00 87.31 106 ASP A C 1
ATOM 785 O O . ASP A 1 106 ? 22.466 -16.554 -20.125 1.00 87.31 106 ASP A O 1
ATOM 789 N N . ILE A 1 107 ? 23.411 -14.529 -19.878 1.00 87.94 107 ILE A N 1
ATOM 790 C CA . ILE A 1 107 ? 23.195 -14.127 -21.270 1.00 87.94 107 ILE A CA 1
ATOM 791 C C . ILE A 1 107 ? 24.191 -14.892 -22.163 1.00 87.94 107 ILE A C 1
ATOM 793 O O . ILE A 1 107 ? 25.392 -14.899 -21.867 1.00 87.94 107 ILE A O 1
ATOM 797 N N . PRO A 1 108 ? 23.739 -15.558 -23.246 1.00 89.50 108 PRO A N 1
ATOM 798 C CA . PRO A 1 108 ? 24.633 -16.263 -24.158 1.00 89.50 108 PRO A CA 1
ATOM 799 C C . PRO A 1 108 ? 25.721 -15.337 -24.734 1.00 89.50 108 PRO A C 1
ATOM 801 O O . PRO A 1 108 ? 25.402 -14.219 -25.146 1.00 89.50 108 PRO A O 1
ATOM 804 N N . PRO A 1 109 ? 26.989 -15.787 -24.828 1.00 90.44 109 PRO A N 1
ATOM 805 C CA . PRO A 1 109 ? 28.057 -14.989 -25.421 1.00 90.44 109 PRO A CA 1
ATOM 806 C C . PRO A 1 109 ? 27.736 -14.610 -26.872 1.00 90.44 109 PRO A C 1
ATOM 808 O O . PRO A 1 109 ? 27.620 -15.474 -27.744 1.00 90.44 109 PRO A O 1
ATOM 811 N N . ALA A 1 110 ? 27.590 -13.313 -27.126 1.00 91.31 110 ALA A N 1
ATOM 812 C CA . ALA A 1 110 ? 27.336 -12.748 -28.444 1.00 91.31 110 ALA A CA 1
ATOM 813 C C . ALA A 1 110 ? 28.038 -11.383 -28.582 1.00 91.31 110 ALA A C 1
ATOM 815 O O . ALA A 1 110 ? 28.332 -10.743 -27.565 1.00 91.31 110 ALA A O 1
ATOM 816 N N . PRO A 1 111 ? 28.300 -10.913 -29.818 1.00 92.62 111 PRO A N 1
ATOM 817 C CA . PRO A 1 111 ? 28.769 -9.550 -30.049 1.00 92.62 111 PRO A CA 1
ATOM 818 C C . PRO A 1 111 ? 27.790 -8.517 -29.475 1.00 92.62 111 PRO A C 1
ATOM 820 O O . PRO A 1 111 ? 26.577 -8.746 -29.465 1.00 92.62 111 PRO A O 1
ATOM 823 N N . HIS A 1 112 ? 28.301 -7.373 -29.023 1.00 89.25 112 HIS A N 1
ATOM 824 C CA . HIS A 1 112 ? 27.464 -6.254 -28.591 1.00 89.25 112 HIS A CA 1
ATOM 825 C C . HIS A 1 112 ? 26.460 -5.860 -29.688 1.00 89.25 112 HIS A C 1
ATOM 827 O O . HIS A 1 112 ? 26.728 -5.990 -30.884 1.00 89.25 112 HIS A O 1
ATOM 833 N N . GLY A 1 113 ? 25.276 -5.392 -29.291 1.00 88.25 113 GLY A N 1
ATOM 834 C CA . GLY A 1 113 ? 24.208 -5.045 -30.239 1.00 88.25 113 GLY A CA 1
ATOM 835 C C . GLY A 1 113 ? 23.347 -6.222 -30.726 1.00 88.25 113 GLY A C 1
ATOM 836 O O . GLY A 1 113 ? 22.301 -5.985 -31.330 1.00 88.25 113 GLY A O 1
ATOM 837 N N . VAL A 1 114 ? 23.763 -7.476 -30.493 1.00 91.56 114 VAL A N 1
ATOM 838 C CA . VAL A 1 114 ? 23.023 -8.672 -30.939 1.00 91.56 114 VAL A CA 1
ATOM 839 C C . VAL A 1 114 ? 21.981 -9.146 -29.916 1.00 91.56 114 VAL A C 1
ATOM 841 O O . VAL A 1 114 ? 20.838 -9.361 -30.333 1.00 91.56 114 VAL A O 1
ATOM 844 N N . PRO A 1 115 ? 22.299 -9.314 -28.613 1.00 90.81 115 PRO A N 1
ATOM 845 C CA . PRO A 1 115 ? 21.308 -9.719 -27.617 1.00 90.81 115 PRO A CA 1
ATOM 846 C C . PRO A 1 115 ? 20.125 -8.752 -27.557 1.00 90.81 115 PRO A C 1
ATOM 848 O O . PRO A 1 115 ? 20.311 -7.542 -27.486 1.00 90.81 115 PRO A O 1
ATOM 851 N N . GLN A 1 116 ? 18.907 -9.290 -27.558 1.00 93.06 116 GLN A N 1
ATOM 852 C CA . GLN A 1 116 ? 17.676 -8.508 -27.455 1.00 93.06 116 GLN A CA 1
ATOM 853 C C . GLN A 1 116 ? 17.058 -8.763 -26.083 1.00 93.06 116 GLN A C 1
ATOM 855 O O . GLN A 1 116 ? 16.565 -9.857 -25.812 1.00 93.06 116 GLN A O 1
ATOM 860 N N . ILE A 1 117 ? 17.117 -7.760 -25.214 1.00 93.44 117 ILE A N 1
ATOM 861 C CA . ILE A 1 117 ? 16.650 -7.834 -23.832 1.00 93.44 117 ILE A CA 1
ATOM 862 C C . ILE A 1 117 ? 15.380 -7.003 -23.725 1.00 93.44 117 ILE A C 1
ATOM 864 O O . ILE A 1 117 ? 15.414 -5.777 -23.773 1.00 93.44 117 ILE A O 1
ATOM 868 N N . GLU A 1 118 ? 14.244 -7.671 -23.611 1.00 95.06 118 GLU A N 1
ATOM 869 C CA . GLU A 1 118 ? 12.946 -7.045 -23.422 1.00 95.06 118 GLU A CA 1
ATOM 870 C C . GLU A 1 118 ? 12.767 -6.665 -21.952 1.00 95.06 118 GLU A C 1
ATOM 872 O O . GLU A 1 118 ? 12.641 -7.530 -21.087 1.00 95.06 118 GLU A O 1
ATOM 877 N N . VAL A 1 119 ? 12.749 -5.365 -21.668 1.00 95.56 119 VAL A N 1
ATOM 878 C CA . VAL A 1 119 ? 12.434 -4.835 -20.342 1.00 95.56 119 VAL A CA 1
ATOM 879 C C . VAL A 1 119 ? 10.980 -4.383 -20.330 1.00 95.56 119 VAL A C 1
ATOM 881 O O . VAL A 1 119 ? 10.549 -3.578 -21.155 1.00 95.56 119 VAL A O 1
ATOM 884 N N . THR A 1 120 ? 10.218 -4.910 -19.381 1.00 95.94 120 THR A N 1
ATOM 885 C CA . THR A 1 120 ? 8.796 -4.636 -19.198 1.00 95.94 120 THR A CA 1
ATOM 886 C C . THR A 1 120 ? 8.578 -3.912 -17.881 1.00 95.94 120 THR A C 1
ATOM 888 O O . THR A 1 120 ? 8.978 -4.405 -16.831 1.00 95.94 120 THR A O 1
ATOM 891 N N . PHE A 1 121 ? 7.896 -2.771 -17.934 1.00 96.56 121 PHE A N 1
ATOM 892 C CA . PHE A 1 121 ? 7.388 -2.048 -16.773 1.00 96.56 121 PHE A CA 1
ATOM 893 C C . PHE A 1 121 ? 5.873 -2.222 -16.726 1.00 96.56 121 PHE A C 1
ATOM 895 O O . PHE A 1 121 ? 5.173 -1.825 -17.657 1.00 96.56 121 PHE A O 1
ATOM 902 N N . ASP A 1 122 ? 5.369 -2.812 -15.648 1.00 95.19 122 ASP A N 1
ATOM 903 C CA . ASP A 1 122 ? 3.949 -3.078 -15.429 1.00 95.19 122 ASP A CA 1
ATOM 904 C C . ASP A 1 122 ? 3.501 -2.441 -14.110 1.00 95.19 122 ASP A C 1
ATOM 906 O O . ASP A 1 122 ? 3.916 -2.865 -13.028 1.00 95.19 122 ASP A O 1
ATOM 910 N N . ILE A 1 123 ? 2.669 -1.404 -14.203 1.00 93.06 123 ILE A N 1
ATOM 911 C CA . ILE A 1 123 ? 2.060 -0.740 -13.051 1.00 93.06 123 ILE A CA 1
ATOM 912 C C . ILE A 1 123 ? 0.606 -1.177 -12.965 1.00 93.06 123 ILE A C 1
ATOM 914 O O . ILE A 1 123 ? -0.201 -0.893 -13.855 1.00 93.06 123 ILE A O 1
ATOM 918 N N . ASN A 1 124 ? 0.256 -1.828 -11.859 1.00 88.69 124 ASN A N 1
ATOM 919 C CA . ASN A 1 124 ? -1.110 -2.279 -11.620 1.00 88.69 124 ASN A CA 1
ATOM 920 C C . ASN A 1 124 ? -2.007 -1.169 -11.035 1.00 88.69 124 ASN A C 1
ATOM 922 O O . ASN A 1 124 ? -1.550 -0.076 -10.710 1.00 88.69 124 ASN A O 1
ATOM 926 N N . GLY A 1 125 ? -3.303 -1.457 -10.868 1.00 84.31 125 GLY A N 1
ATOM 927 C CA . GLY A 1 125 ? -4.282 -0.491 -10.346 1.00 84.31 125 GLY A CA 1
ATOM 928 C C . GLY A 1 125 ? -4.057 -0.045 -8.893 1.00 84.31 125 GLY A C 1
ATOM 929 O O . GLY A 1 125 ? -4.703 0.895 -8.453 1.00 84.31 125 GLY A O 1
ATOM 930 N N . ASN A 1 126 ? -3.136 -0.685 -8.162 1.00 81.25 126 ASN A N 1
ATOM 931 C CA . ASN A 1 126 ? -2.717 -0.278 -6.816 1.00 81.25 126 ASN A CA 1
ATOM 932 C C . ASN A 1 126 ? -1.410 0.538 -6.841 1.00 81.25 126 ASN A C 1
ATOM 934 O O . ASN A 1 126 ? -0.776 0.702 -5.799 1.00 81.25 126 ASN A O 1
ATOM 938 N N . CYS A 1 127 ? -0.969 0.982 -8.023 1.00 82.88 127 CYS A N 1
ATOM 939 C CA . CYS A 1 127 ? 0.287 1.700 -8.240 1.00 82.88 127 CYS A CA 1
ATOM 940 C C . CYS A 1 127 ? 1.536 0.917 -7.791 1.00 82.88 127 CYS A C 1
ATOM 942 O O . CYS A 1 127 ? 2.542 1.508 -7.406 1.00 82.88 127 CYS A O 1
ATOM 944 N N . ILE A 1 128 ? 1.491 -0.420 -7.846 1.00 88.25 128 ILE A N 1
ATOM 945 C CA . ILE A 1 128 ? 2.659 -1.270 -7.585 1.00 88.25 128 ILE A CA 1
ATOM 946 C C . ILE A 1 128 ? 3.359 -1.546 -8.914 1.00 88.25 128 ILE A C 1
ATOM 948 O O . ILE A 1 128 ? 2.747 -2.095 -9.836 1.00 88.25 128 ILE A O 1
ATOM 952 N N . LEU A 1 129 ? 4.640 -1.183 -8.983 1.00 90.69 129 LEU A N 1
ATOM 953 C CA . LEU A 1 129 ? 5.500 -1.384 -10.142 1.00 90.69 129 LEU A CA 1
ATOM 954 C C . LEU A 1 129 ? 6.122 -2.787 -10.118 1.00 90.69 129 LEU A C 1
ATOM 956 O O . LEU A 1 129 ? 6.808 -3.171 -9.172 1.00 90.69 129 LEU A O 1
ATOM 960 N N . ASN A 1 130 ? 5.917 -3.539 -11.193 1.00 93.25 130 ASN A N 1
ATOM 961 C CA . ASN A 1 130 ? 6.631 -4.773 -11.486 1.00 93.25 130 ASN A CA 1
ATOM 962 C C . ASN A 1 130 ? 7.533 -4.528 -12.690 1.00 93.25 130 ASN A C 1
ATOM 964 O O . ASN A 1 130 ? 7.070 -4.047 -13.725 1.00 93.25 130 ASN A O 1
ATOM 968 N N . VAL A 1 131 ? 8.809 -4.870 -12.554 1.00 94.69 131 VAL A N 1
ATOM 969 C CA . VAL A 1 131 ? 9.781 -4.758 -13.638 1.00 94.69 131 VAL A CA 1
ATOM 970 C C . VAL A 1 131 ? 10.309 -6.144 -13.957 1.00 94.69 131 VAL A C 1
ATOM 972 O O . VAL A 1 131 ? 10.751 -6.865 -13.064 1.00 94.69 131 VAL A O 1
ATOM 975 N N . SER A 1 132 ? 10.261 -6.532 -15.227 1.00 94.62 132 SER A N 1
ATOM 976 C CA . SER A 1 132 ? 10.896 -7.758 -15.704 1.00 94.62 132 SER A CA 1
ATOM 977 C C . SER A 1 132 ? 11.848 -7.473 -16.851 1.00 94.62 132 SER A C 1
ATOM 979 O O . SER A 1 132 ? 11.663 -6.524 -17.607 1.00 94.62 132 SER A O 1
ATOM 981 N N . ALA A 1 133 ? 12.889 -8.290 -16.956 1.00 94.50 133 ALA A N 1
ATOM 982 C CA . ALA A 1 133 ? 13.832 -8.291 -18.057 1.00 94.50 133 ALA A CA 1
ATOM 983 C C . ALA A 1 133 ? 13.935 -9.711 -18.607 1.00 94.50 133 ALA A C 1
ATOM 985 O O . ALA A 1 133 ? 14.177 -10.660 -17.856 1.00 94.50 133 ALA A O 1
ATOM 986 N N . ARG A 1 134 ? 13.752 -9.854 -19.918 1.00 94.00 134 ARG A N 1
ATOM 987 C CA . ARG A 1 134 ? 13.770 -11.136 -20.615 1.00 94.00 134 ARG A CA 1
ATOM 988 C C . ARG A 1 134 ? 14.720 -11.088 -21.798 1.00 94.00 134 ARG A C 1
ATOM 990 O O . ARG A 1 134 ? 14.569 -10.245 -22.671 1.00 94.00 134 ARG A O 1
ATOM 997 N N . ASP A 1 135 ? 15.655 -12.024 -21.868 1.00 93.31 135 ASP A N 1
ATOM 998 C CA . ASP A 1 135 ? 16.462 -12.220 -23.073 1.00 93.31 135 ASP A CA 1
ATOM 999 C C . ASP A 1 135 ? 15.667 -13.045 -24.094 1.00 93.31 135 ASP A C 1
ATOM 1001 O O . ASP A 1 135 ? 15.249 -14.174 -23.828 1.00 93.31 135 ASP A O 1
ATOM 1005 N N . GLU A 1 136 ? 15.461 -12.490 -25.284 1.00 90.75 136 GLU A N 1
ATOM 1006 C CA . GLU A 1 136 ? 14.690 -13.131 -26.344 1.00 90.75 136 GLU A CA 1
ATOM 1007 C C . GLU A 1 136 ? 15.371 -14.376 -26.926 1.00 90.75 136 GLU A C 1
ATOM 1009 O O . GLU A 1 136 ? 14.670 -15.246 -27.454 1.00 90.75 136 GLU A O 1
ATOM 1014 N N . SER A 1 137 ? 16.699 -14.487 -26.811 1.00 85.50 137 SER A N 1
ATOM 1015 C CA . SER A 1 137 ? 17.473 -15.608 -27.353 1.00 85.50 137 SER A CA 1
ATOM 1016 C C . SER A 1 137 ? 17.453 -16.832 -26.434 1.00 85.50 137 SER A C 1
ATOM 1018 O O . SER A 1 137 ? 17.087 -17.925 -26.869 1.00 85.50 137 SER A O 1
ATOM 1020 N N . SER A 1 138 ? 17.774 -16.655 -25.149 1.00 85.12 138 SER A N 1
ATOM 1021 C CA . SER A 1 138 ? 17.740 -17.732 -24.151 1.00 85.12 138 SER A CA 1
ATOM 1022 C C . SER A 1 138 ? 16.356 -17.961 -23.539 1.00 85.12 138 SER A C 1
ATOM 1024 O O . SER A 1 138 ? 16.144 -18.975 -22.872 1.00 85.12 138 SER A O 1
ATOM 1026 N N . LYS A 1 139 ? 15.415 -17.026 -23.739 1.00 88.12 139 LYS A N 1
ATOM 1027 C CA . LYS A 1 139 ? 14.097 -16.968 -23.082 1.00 88.12 139 LYS A CA 1
ATOM 1028 C C . LYS A 1 139 ? 14.158 -16.908 -21.554 1.00 88.12 139 LYS A C 1
ATOM 1030 O O . LYS A 1 139 ? 13.110 -17.044 -20.919 1.00 88.12 139 LYS A O 1
ATOM 1035 N N . LYS A 1 140 ? 15.340 -16.674 -20.971 1.00 88.19 140 LYS A N 1
ATOM 1036 C CA . LYS A 1 140 ? 15.496 -16.421 -19.538 1.00 88.19 140 LYS A CA 1
ATOM 1037 C C . LYS A 1 140 ? 14.847 -15.094 -19.182 1.00 88.19 140 LYS A C 1
ATOM 1039 O O . LYS A 1 140 ? 14.982 -14.113 -19.907 1.00 88.19 140 LYS A O 1
ATOM 1044 N N . GLU A 1 141 ? 14.150 -15.088 -18.058 1.00 90.94 141 GLU A N 1
ATOM 1045 C CA . GLU A 1 141 ? 13.491 -13.918 -17.499 1.00 90.94 141 GLU A CA 1
ATOM 1046 C C . GLU A 1 141 ? 13.917 -13.786 -16.043 1.00 90.94 141 GLU A C 1
ATOM 1048 O O . GLU A 1 141 ? 13.935 -14.774 -15.304 1.00 90.94 141 GLU A O 1
ATOM 1053 N N . ASN A 1 142 ? 14.229 -12.564 -15.634 1.00 89.62 142 ASN A N 1
ATOM 1054 C CA . ASN A 1 142 ? 14.286 -12.195 -14.232 1.00 89.62 142 ASN A CA 1
ATOM 1055 C C . ASN A 1 142 ? 13.318 -11.036 -13.997 1.00 89.62 142 ASN A C 1
ATOM 1057 O O . ASN A 1 142 ? 13.117 -10.196 -14.875 1.00 89.62 142 ASN A O 1
ATOM 1061 N N . ARG A 1 143 ? 12.682 -11.003 -12.830 1.00 89.75 143 ARG A N 1
ATOM 1062 C CA . ARG A 1 143 ? 11.702 -9.971 -12.496 1.00 89.75 143 ARG A CA 1
ATOM 1063 C C . ARG A 1 143 ? 11.778 -9.605 -11.032 1.00 89.75 143 ARG A C 1
ATOM 1065 O O . ARG A 1 143 ? 11.991 -10.475 -10.189 1.00 89.75 143 ARG A O 1
ATOM 1072 N N . ILE A 1 144 ? 11.483 -8.349 -10.749 1.00 87.75 144 ILE A N 1
ATOM 1073 C CA . ILE A 1 144 ? 11.307 -7.849 -9.396 1.00 87.75 144 ILE A CA 1
ATOM 1074 C C . ILE A 1 144 ? 9.995 -7.080 -9.281 1.00 87.75 144 ILE A C 1
ATOM 1076 O O . ILE A 1 144 ? 9.519 -6.443 -10.224 1.00 87.75 144 ILE A O 1
ATOM 1080 N N . THR A 1 145 ? 9.393 -7.158 -8.103 1.00 85.38 145 THR A N 1
ATOM 1081 C CA . THR A 1 145 ? 8.338 -6.231 -7.707 1.00 85.38 145 THR A CA 1
ATOM 1082 C C . THR A 1 145 ? 9.033 -5.137 -6.926 1.00 85.38 145 THR A C 1
ATOM 1084 O O . THR A 1 145 ? 9.577 -5.427 -5.867 1.00 85.38 145 THR A O 1
ATOM 1087 N N . VAL A 1 146 ? 9.025 -3.912 -7.449 1.00 78.75 146 VAL A N 1
ATOM 1088 C CA . VAL A 1 146 ? 9.655 -2.773 -6.782 1.00 78.75 146 VAL A CA 1
ATOM 1089 C C . VAL A 1 146 ? 8.841 -2.467 -5.534 1.00 78.75 146 VAL A C 1
ATOM 1091 O O . VAL A 1 146 ? 7.743 -1.902 -5.594 1.00 78.75 146 VAL A O 1
ATOM 1094 N N . THR A 1 147 ? 9.353 -2.901 -4.391 1.00 67.75 147 THR A N 1
ATOM 1095 C CA . THR A 1 147 ? 8.817 -2.563 -3.081 1.00 67.75 147 THR A CA 1
ATOM 1096 C C . THR A 1 147 ? 9.747 -1.550 -2.438 1.00 67.75 147 THR A C 1
ATOM 1098 O O . THR A 1 147 ? 10.956 -1.726 -2.404 1.00 67.75 147 THR A O 1
ATOM 1101 N N . ASN A 1 148 ? 9.192 -0.442 -1.942 1.00 59.38 148 ASN A N 1
ATOM 1102 C CA . ASN A 1 148 ? 9.969 0.508 -1.152 1.00 59.38 148 ASN A CA 1
ATOM 1103 C C . ASN A 1 148 ? 10.279 -0.131 0.214 1.00 59.38 148 ASN A C 1
ATOM 1105 O O . ASN A 1 148 ? 9.531 0.038 1.181 1.00 59.38 148 ASN A O 1
ATOM 1109 N N . ASP A 1 149 ? 11.339 -0.935 0.252 1.00 55.19 149 ASP A N 1
ATOM 1110 C CA . ASP A 1 149 ? 11.748 -1.727 1.414 1.00 55.19 149 ASP A CA 1
ATOM 1111 C C . ASP A 1 149 ? 12.358 -0.858 2.521 1.00 55.19 149 ASP A C 1
ATOM 1113 O O . ASP A 1 149 ? 12.349 -1.243 3.687 1.00 55.19 149 ASP A O 1
ATOM 1117 N N . TYR A 1 150 ? 12.793 0.366 2.201 1.00 52.47 150 TYR A N 1
ATOM 1118 C CA . TYR A 1 150 ? 13.359 1.305 3.175 1.00 52.47 150 TYR A CA 1
ATOM 1119 C C . TYR A 1 150 ? 12.359 1.779 4.243 1.00 52.47 150 TYR A C 1
ATOM 1121 O O . TYR A 1 150 ? 12.777 2.265 5.293 1.00 52.47 150 TYR A O 1
ATOM 1129 N N . ALA A 1 151 ? 11.050 1.637 4.006 1.00 51.94 151 ALA A N 1
ATOM 1130 C CA . ALA A 1 151 ? 10.001 2.080 4.930 1.00 51.94 151 ALA A CA 1
ATOM 1131 C C . ALA A 1 151 ? 8.947 1.006 5.245 1.00 51.94 151 ALA A C 1
ATOM 1133 O O . ALA A 1 151 ? 7.960 1.292 5.930 1.00 51.94 151 ALA A O 1
ATOM 1134 N N . ARG A 1 152 ? 9.112 -0.221 4.735 1.00 62.09 152 ARG A N 1
ATOM 1135 C CA . ARG A 1 152 ? 8.137 -1.299 4.914 1.00 62.09 152 ARG A CA 1
ATOM 1136 C C . ARG A 1 152 ? 8.633 -2.338 5.905 1.00 62.09 152 ARG A C 1
ATOM 1138 O O . ARG A 1 152 ? 9.775 -2.772 5.875 1.00 62.09 152 ARG A O 1
ATOM 1145 N N . LEU A 1 153 ? 7.716 -2.744 6.774 1.00 67.12 153 LEU A N 1
ATOM 1146 C CA . LEU A 1 153 ? 7.922 -3.828 7.721 1.00 67.12 153 LEU A CA 1
ATOM 1147 C C . LEU A 1 153 ? 8.173 -5.128 6.958 1.00 67.12 153 LEU A C 1
ATOM 1149 O O . LEU A 1 153 ? 7.468 -5.440 5.993 1.00 67.12 153 LEU A O 1
ATOM 1153 N N . SER A 1 154 ? 9.142 -5.904 7.428 1.00 75.94 154 SER A N 1
ATOM 1154 C CA . SER A 1 154 ? 9.337 -7.273 6.956 1.00 75.94 154 SER A CA 1
ATOM 1155 C C . SER A 1 154 ? 8.088 -8.121 7.229 1.00 75.94 154 SER A C 1
ATOM 1157 O O . SER A 1 154 ? 7.276 -7.807 8.105 1.00 75.94 154 SER A O 1
ATOM 1159 N N . ARG A 1 155 ? 7.921 -9.236 6.504 1.00 77.12 155 ARG A N 1
ATOM 1160 C CA . ARG A 1 155 ? 6.795 -10.162 6.745 1.00 77.12 155 ARG A CA 1
ATOM 1161 C C . ARG A 1 155 ? 6.733 -10.621 8.204 1.00 77.12 155 ARG A C 1
ATOM 1163 O O . ARG A 1 155 ? 5.654 -10.617 8.789 1.00 77.12 155 ARG A O 1
ATOM 1170 N N . ASP A 1 156 ? 7.883 -10.908 8.803 1.00 83.44 156 ASP A N 1
ATOM 1171 C CA . ASP A 1 156 ? 7.984 -11.338 10.199 1.00 83.44 156 ASP A CA 1
ATOM 1172 C C . ASP A 1 156 ? 7.528 -10.242 11.177 1.00 83.44 156 ASP A C 1
ATOM 1174 O O . ASP A 1 156 ? 6.871 -10.519 12.186 1.00 83.44 156 ASP A O 1
ATOM 1178 N N . GLU A 1 157 ? 7.833 -8.977 10.877 1.00 80.44 157 GLU A N 1
ATOM 1179 C CA . GLU A 1 157 ? 7.368 -7.836 11.668 1.00 80.44 157 GLU A CA 1
ATOM 1180 C C . GLU A 1 157 ? 5.869 -7.595 11.510 1.00 80.44 157 GLU A C 1
ATOM 1182 O O . GLU A 1 157 ? 5.200 -7.325 12.508 1.00 80.44 157 GLU A O 1
ATOM 1187 N N . ILE A 1 158 ? 5.327 -7.748 10.297 1.00 76.88 158 ILE A N 1
ATOM 1188 C CA . ILE A 1 158 ? 3.882 -7.684 10.046 1.00 76.88 158 ILE A CA 1
ATOM 1189 C C . ILE A 1 158 ? 3.167 -8.763 10.867 1.00 76.88 158 ILE A C 1
ATOM 1191 O O . ILE A 1 158 ? 2.217 -8.462 11.588 1.00 76.88 158 ILE A O 1
ATOM 1195 N N . GLU A 1 159 ? 3.646 -10.007 10.831 1.00 87.50 159 GLU A N 1
ATOM 1196 C CA . GLU A 1 159 ? 3.063 -11.106 11.607 1.00 87.50 159 GLU A CA 1
ATOM 1197 C C . GLU A 1 159 ? 3.174 -10.889 13.121 1.00 87.50 159 GLU A C 1
ATOM 1199 O O . GLU A 1 159 ? 2.256 -11.226 13.876 1.00 87.50 159 GLU A O 1
ATOM 1204 N N . ARG A 1 160 ? 4.284 -10.313 13.601 1.00 89.44 160 ARG A N 1
ATOM 1205 C CA . ARG A 1 160 ? 4.411 -9.895 15.005 1.00 89.44 160 ARG A CA 1
ATOM 1206 C C . ARG A 1 160 ? 3.362 -8.839 15.356 1.00 89.44 160 ARG A C 1
ATOM 1208 O O . ARG A 1 160 ? 2.649 -9.020 16.337 1.00 89.44 160 ARG A O 1
ATOM 1215 N N . MET A 1 161 ? 3.216 -7.798 14.539 1.00 80.12 161 MET A N 1
ATOM 1216 C CA . MET A 1 161 ? 2.254 -6.722 14.789 1.00 80.12 161 MET A CA 1
ATOM 1217 C C . MET A 1 161 ? 0.803 -7.202 14.750 1.00 80.12 161 MET A C 1
ATOM 1219 O O . MET A 1 161 ? 0.004 -6.754 15.567 1.00 80.12 161 MET A O 1
ATOM 1223 N N . ILE A 1 162 ? 0.461 -8.143 13.865 1.00 85.75 162 ILE A N 1
ATOM 1224 C CA . ILE A 1 162 ? -0.871 -8.767 13.839 1.00 85.75 162 ILE A CA 1
ATOM 1225 C C . ILE A 1 162 ? -1.135 -9.511 15.153 1.00 85.75 162 ILE A C 1
ATOM 1227 O O . ILE A 1 162 ? -2.183 -9.317 15.769 1.00 85.75 162 ILE A O 1
ATOM 1231 N N . ARG A 1 163 ? -0.177 -10.321 15.623 1.00 90.12 163 ARG A N 1
ATOM 1232 C CA . ARG A 1 163 ? -0.310 -11.044 16.900 1.00 90.12 163 ARG A CA 1
ATOM 1233 C C . ARG A 1 163 ? -0.443 -10.097 18.090 1.00 90.12 163 ARG A C 1
ATOM 1235 O O . ARG A 1 163 ? -1.275 -10.337 18.965 1.00 90.12 163 ARG A O 1
ATOM 1242 N N . ASP A 1 164 ? 0.341 -9.023 18.111 1.00 86.44 164 ASP A N 1
ATOM 1243 C CA . ASP A 1 164 ? 0.270 -8.010 19.164 1.00 86.44 164 ASP A CA 1
ATOM 1244 C C . ASP A 1 164 ? -1.083 -7.284 19.140 1.00 86.44 164 ASP A C 1
ATOM 1246 O O . ASP A 1 164 ? -1.725 -7.151 20.180 1.00 86.44 164 ASP A O 1
ATOM 1250 N N . ALA A 1 165 ? -1.581 -6.903 17.960 1.00 82.62 165 ALA A N 1
ATOM 1251 C CA . ALA A 1 165 ? -2.895 -6.281 17.805 1.00 82.62 165 ALA A CA 1
ATOM 1252 C C . ALA A 1 165 ? -4.037 -7.201 18.274 1.00 82.62 165 ALA A C 1
ATOM 1254 O O . ALA A 1 165 ? -4.943 -6.755 18.979 1.00 82.62 165 ALA A O 1
ATOM 1255 N N . GLU A 1 166 ? -3.993 -8.496 17.948 1.00 87.38 166 GLU A N 1
ATOM 1256 C CA . GLU A 1 166 ? -4.977 -9.468 18.439 1.00 87.38 166 GLU A CA 1
ATOM 1257 C C . GLU A 1 166 ? -4.927 -9.644 19.959 1.00 87.38 166 GLU A C 1
ATOM 1259 O O . GLU A 1 166 ? -5.970 -9.806 20.604 1.00 87.38 166 GLU A O 1
ATOM 1264 N N . ARG A 1 167 ? -3.725 -9.620 20.542 1.00 89.19 167 ARG A N 1
ATOM 1265 C CA . ARG A 1 167 ? -3.540 -9.675 21.991 1.00 89.19 167 ARG A CA 1
ATOM 1266 C C . ARG A 1 167 ? -4.133 -8.438 22.662 1.00 89.19 167 ARG A C 1
ATOM 1268 O O . ARG A 1 167 ? -4.928 -8.602 23.585 1.00 89.19 167 ARG A O 1
ATOM 1275 N N . PHE A 1 168 ? -3.808 -7.238 22.181 1.00 85.62 168 PHE A N 1
ATOM 1276 C CA . PHE A 1 168 ? -4.361 -5.997 22.724 1.00 85.62 168 PHE A CA 1
ATOM 1277 C C . PHE A 1 168 ? -5.878 -5.941 22.572 1.00 85.62 168 PHE A C 1
ATOM 1279 O O . PHE A 1 168 ? -6.557 -5.610 23.533 1.00 85.62 168 PHE A O 1
ATOM 1286 N N . ARG A 1 169 ? -6.439 -6.410 21.449 1.00 86.19 169 ARG A N 1
ATOM 1287 C CA . ARG A 1 169 ? -7.897 -6.513 21.278 1.00 86.19 169 ARG A CA 1
ATOM 1288 C C . ARG A 1 169 ? -8.557 -7.368 22.365 1.00 86.19 169 ARG A C 1
ATOM 1290 O O . ARG A 1 169 ? -9.623 -7.016 22.860 1.00 86.19 169 ARG A O 1
ATOM 1297 N N . LYS A 1 170 ? -7.943 -8.498 22.732 1.00 88.75 170 LYS A N 1
ATOM 1298 C CA . LYS A 1 170 ? -8.446 -9.364 23.815 1.00 88.75 170 LYS A CA 1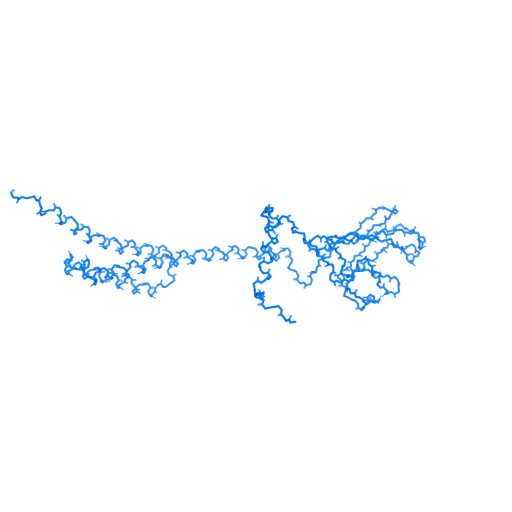
ATOM 1299 C C . LYS A 1 170 ? -8.308 -8.698 25.181 1.00 88.75 170 LYS A C 1
ATOM 1301 O O . LYS A 1 170 ? -9.204 -8.825 26.010 1.00 88.75 170 LYS A O 1
ATOM 1306 N N . GLU A 1 171 ? -7.196 -8.010 25.427 1.00 86.88 171 GLU A N 1
ATOM 1307 C CA . GLU A 1 171 ? -6.993 -7.251 26.663 1.00 86.88 171 GLU A CA 1
ATOM 1308 C C . GLU A 1 171 ? -8.040 -6.127 26.783 1.00 86.88 171 GLU A C 1
ATOM 1310 O O . GLU A 1 171 ? -8.702 -6.037 27.817 1.00 86.88 171 GLU A O 1
ATOM 1315 N N . ASP A 1 172 ? -8.280 -5.367 25.712 1.00 86.19 172 ASP A N 1
ATOM 1316 C CA . ASP A 1 172 ? -9.299 -4.315 25.631 1.00 86.19 172 ASP A CA 1
ATOM 1317 C C . ASP A 1 172 ? -10.715 -4.859 25.850 1.00 86.19 172 ASP A C 1
ATOM 1319 O O . ASP A 1 172 ? -11.501 -4.256 26.580 1.00 86.19 172 ASP A O 1
ATOM 1323 N N . GLU A 1 173 ? -11.042 -6.023 25.282 1.00 89.75 173 GLU A N 1
ATOM 1324 C CA . GLU A 1 173 ? -12.330 -6.688 25.495 1.00 89.75 173 GLU A CA 1
ATOM 1325 C C . GLU A 1 173 ? -12.528 -7.075 26.969 1.00 89.75 173 GLU A C 1
ATOM 1327 O O . GLU A 1 173 ? -13.572 -6.780 27.549 1.00 89.75 173 GLU A O 1
ATOM 1332 N N . ILE A 1 174 ? -11.503 -7.637 27.619 1.00 89.94 174 ILE A N 1
ATOM 1333 C CA . ILE A 1 174 ? -11.539 -7.952 29.057 1.00 89.94 174 ILE A CA 1
ATOM 1334 C C . ILE A 1 174 ? -11.697 -6.675 29.895 1.00 89.94 174 ILE A C 1
ATOM 1336 O O . ILE A 1 174 ? -12.450 -6.665 30.874 1.00 89.94 174 ILE A O 1
ATOM 1340 N N . GLN A 1 175 ? -10.995 -5.593 29.539 1.00 89.25 175 GLN A N 1
ATOM 1341 C CA . GLN A 1 175 ? -11.127 -4.310 30.233 1.00 89.25 175 GLN A CA 1
ATOM 1342 C C . GLN A 1 175 ? -12.532 -3.726 30.063 1.00 89.25 175 GLN A C 1
ATOM 1344 O O . GLN A 1 175 ? -13.116 -3.283 31.056 1.00 89.25 175 GLN A O 1
ATOM 1349 N N . ARG A 1 176 ? -13.089 -3.758 28.846 1.00 90.81 176 ARG A N 1
ATOM 1350 C CA . ARG A 1 176 ? -14.452 -3.305 28.543 1.00 90.81 176 ARG A CA 1
ATOM 1351 C C . ARG A 1 176 ? -15.474 -4.082 29.363 1.00 90.81 176 ARG A C 1
ATOM 1353 O O . ARG A 1 176 ? -16.244 -3.470 30.092 1.00 90.81 176 ARG A O 1
ATOM 1360 N N . ASP A 1 177 ? -15.419 -5.408 29.325 1.00 91.75 177 ASP A N 1
ATOM 1361 C CA . ASP A 1 177 ? -16.320 -6.286 30.073 1.00 91.75 177 ASP A CA 1
ATOM 1362 C C . ASP A 1 177 ? -16.250 -6.049 31.591 1.00 91.75 177 ASP A C 1
ATOM 1364 O O . ASP A 1 177 ? -17.264 -6.061 32.293 1.00 91.75 177 ASP A O 1
ATOM 1368 N N . ARG A 1 178 ? -15.044 -5.813 32.123 1.00 92.75 178 ARG A N 1
ATOM 1369 C CA . ARG A 1 178 ? -14.854 -5.440 33.531 1.00 92.75 178 ARG A CA 1
ATOM 1370 C C . ARG A 1 178 ? -15.500 -4.090 33.839 1.00 92.75 178 ARG A C 1
ATOM 1372 O O . ARG A 1 178 ? -16.113 -3.944 34.896 1.00 92.75 178 ARG A O 1
ATOM 1379 N N . MET A 1 179 ? -15.338 -3.102 32.958 1.00 91.25 179 MET A N 1
ATOM 1380 C CA . MET A 1 179 ? -15.937 -1.777 33.130 1.00 91.25 179 MET A CA 1
ATOM 1381 C C . MET A 1 179 ? -17.453 -1.807 33.024 1.00 91.25 179 MET A C 1
ATOM 1383 O O . MET A 1 179 ? -18.108 -1.172 33.843 1.00 91.25 179 MET A O 1
ATOM 1387 N N . GLU A 1 180 ? -18.020 -2.608 32.128 1.00 92.50 180 GLU A N 1
ATOM 1388 C C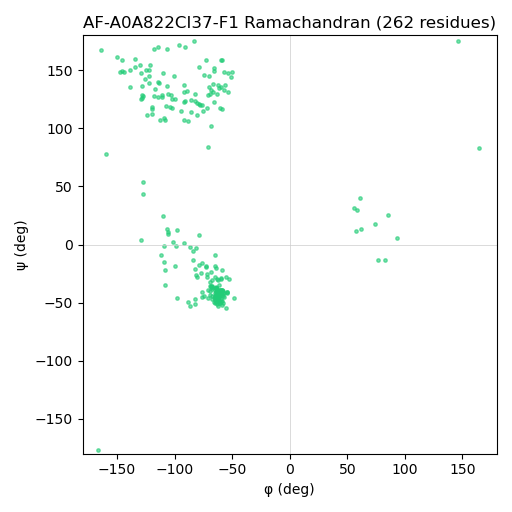A . GLU A 1 180 ? -19.463 -2.843 32.087 1.00 92.50 180 GLU A CA 1
ATOM 1389 C C . GLU A 1 180 ? -19.976 -3.455 33.395 1.00 92.50 180 GLU A C 1
ATOM 1391 O O . GLU A 1 180 ? -20.940 -2.947 33.964 1.00 92.50 180 GLU A O 1
ATOM 1396 N N . ALA A 1 181 ? -19.309 -4.484 33.933 1.00 93.06 181 ALA A N 1
ATOM 1397 C CA . ALA A 1 181 ? -19.703 -5.093 35.206 1.00 93.06 181 ALA A CA 1
ATOM 1398 C C . ALA A 1 181 ? -19.596 -4.118 36.394 1.00 93.06 181 ALA A C 1
ATOM 1400 O O . ALA A 1 181 ? -20.475 -4.099 37.261 1.00 93.06 181 ALA A O 1
ATOM 1401 N N . LYS A 1 182 ? -18.547 -3.284 36.428 1.00 92.81 182 LYS A N 1
ATOM 1402 C CA . LYS A 1 182 ? -18.383 -2.221 37.431 1.00 92.81 182 LYS A CA 1
ATOM 1403 C C . LYS A 1 182 ? -19.505 -1.186 37.319 1.00 92.81 182 LYS A C 1
ATOM 1405 O O . LYS A 1 182 ? -20.161 -0.910 38.318 1.00 92.81 182 LYS A O 1
ATOM 1410 N N . ASN A 1 183 ? -19.753 -0.667 36.117 1.00 92.06 183 ASN A N 1
ATOM 1411 C CA . ASN A 1 183 ? -20.784 0.338 35.870 1.00 92.06 183 ASN A CA 1
ATOM 1412 C C . ASN A 1 183 ? -22.174 -0.204 36.209 1.00 92.06 183 ASN A C 1
ATOM 1414 O O . ASN A 1 183 ? -22.957 0.489 36.843 1.00 92.06 183 ASN A O 1
ATOM 1418 N N . LEU A 1 184 ? -22.468 -1.463 35.871 1.00 93.38 184 LEU A N 1
ATOM 1419 C CA . LEU A 1 184 ? -23.737 -2.104 36.213 1.00 93.38 184 LEU A CA 1
ATOM 1420 C C . LEU A 1 184 ? -23.957 -2.171 37.731 1.00 93.38 184 LEU A C 1
ATOM 1422 O O . LEU A 1 184 ? -25.062 -1.906 38.206 1.00 93.38 184 LEU A O 1
ATOM 1426 N N . LEU A 1 185 ? -22.913 -2.509 38.496 1.00 93.06 185 LEU A N 1
ATOM 1427 C CA . LEU A 1 185 ? -22.973 -2.506 39.957 1.00 93.06 185 LEU A CA 1
ATOM 1428 C C . LEU A 1 185 ? -23.176 -1.094 40.517 1.00 93.06 185 LEU A C 1
ATOM 1430 O O . LEU A 1 185 ? -24.034 -0.902 41.379 1.00 93.06 185 LEU A O 1
ATOM 1434 N N . GLU A 1 186 ? -22.426 -0.117 40.012 1.00 92.12 186 GLU A N 1
ATOM 1435 C CA . GLU A 1 186 ? -22.530 1.281 40.433 1.00 92.12 186 GLU A CA 1
ATOM 1436 C C . GLU A 1 186 ? -23.922 1.851 40.148 1.00 92.12 186 GLU A C 1
ATOM 1438 O O . GLU A 1 186 ? -24.579 2.356 41.060 1.00 92.12 186 GLU A O 1
ATOM 1443 N N . SER A 1 187 ? -24.415 1.691 38.916 1.00 92.56 187 SER A N 1
ATOM 1444 C CA . SER A 1 187 ? -25.756 2.111 38.510 1.00 92.56 187 SER A CA 1
ATOM 1445 C C . SER A 1 187 ? -26.829 1.456 39.373 1.00 92.56 187 SER A C 1
ATOM 1447 O O . SER A 1 187 ? -27.704 2.153 39.876 1.00 92.56 187 SER A O 1
ATOM 1449 N N . TYR A 1 188 ? -26.735 0.149 39.643 1.00 92.25 188 TYR A N 1
ATOM 1450 C CA . TYR A 1 188 ? -27.696 -0.531 40.515 1.00 92.25 188 TYR A CA 1
ATOM 1451 C C . TYR A 1 188 ? -27.698 0.040 41.943 1.00 92.25 188 TYR A C 1
ATOM 1453 O O . TYR A 1 188 ? -28.761 0.264 42.530 1.00 92.25 188 TYR A O 1
ATOM 1461 N N . CYS A 1 189 ? -26.516 0.286 42.514 1.00 91.06 189 CYS A N 1
ATOM 1462 C CA . CYS A 1 189 ? -26.361 0.888 43.836 1.00 91.06 189 CYS A CA 1
ATOM 1463 C C . CYS A 1 189 ? -26.959 2.301 43.898 1.00 91.06 189 CYS A C 1
ATOM 1465 O O . CYS A 1 189 ? -27.687 2.609 44.847 1.00 91.06 189 CYS A O 1
ATOM 1467 N N . ILE A 1 190 ? -26.689 3.137 42.893 1.00 89.56 190 ILE A N 1
ATOM 1468 C CA . ILE A 1 190 ? -27.219 4.502 42.798 1.00 89.56 190 ILE A CA 1
ATOM 1469 C C . ILE A 1 190 ? -28.742 4.473 42.618 1.00 89.56 190 ILE A C 1
ATOM 1471 O O . ILE A 1 190 ? -29.447 5.104 43.401 1.00 89.56 190 ILE A O 1
ATOM 1475 N N . ASP A 1 191 ? -29.265 3.678 41.682 1.00 88.88 191 ASP A N 1
ATOM 1476 C CA . ASP A 1 191 ? -30.703 3.558 41.416 1.00 88.88 191 ASP A CA 1
ATOM 1477 C C . ASP A 1 191 ? -31.482 3.109 42.655 1.00 88.88 191 ASP A C 1
ATOM 1479 O O . ASP A 1 191 ? -32.541 3.654 42.978 1.00 88.88 191 ASP A O 1
ATOM 1483 N N . MET A 1 192 ? -30.965 2.111 43.379 1.00 85.94 192 MET A N 1
ATOM 1484 C CA . MET A 1 192 ? -31.592 1.643 44.614 1.00 85.94 192 MET A CA 1
ATOM 1485 C C . MET A 1 192 ? -31.527 2.691 45.725 1.00 85.94 192 MET A C 1
ATOM 1487 O O . MET A 1 192 ? -32.494 2.822 46.477 1.00 85.94 192 MET A O 1
ATOM 1491 N N . LYS A 1 193 ? -30.430 3.453 45.828 1.00 87.06 193 LYS A N 1
ATOM 1492 C CA . LYS A 1 193 ? -30.303 4.552 46.794 1.00 87.06 193 LYS A CA 1
ATOM 1493 C C . LYS A 1 193 ? -31.313 5.663 46.497 1.00 87.06 193 LYS A C 1
ATOM 1495 O O . LYS A 1 193 ? -32.006 6.098 47.413 1.00 87.06 193 LYS A O 1
ATOM 1500 N N . THR A 1 194 ? -31.461 6.049 45.231 1.00 87.00 194 THR A N 1
ATOM 1501 C CA . THR A 1 194 ? -32.442 7.045 44.774 1.00 87.00 194 THR A CA 1
ATOM 1502 C C . THR A 1 194 ? -33.873 6.598 45.073 1.00 87.00 194 THR A C 1
ATOM 1504 O O . THR A 1 194 ? -34.594 7.302 45.769 1.00 87.00 194 THR A O 1
ATOM 1507 N N . LYS A 1 195 ? -34.261 5.371 44.698 1.00 83.81 195 LYS A N 1
ATOM 1508 C CA . LYS A 1 195 ? -35.611 4.828 44.974 1.00 83.81 195 LYS A CA 1
ATOM 1509 C C . LYS A 1 195 ? -35.968 4.751 46.462 1.00 83.81 195 LYS A C 1
ATOM 1511 O O . LYS A 1 195 ? -37.145 4.773 46.829 1.00 83.81 195 LYS A O 1
ATOM 1516 N N . ILE A 1 196 ? -34.970 4.581 47.327 1.00 83.12 196 ILE A N 1
ATOM 1517 C CA . ILE A 1 196 ? -35.168 4.601 48.780 1.00 83.12 196 ILE A CA 1
ATOM 1518 C C . ILE A 1 196 ? -35.356 6.037 49.274 1.00 83.12 196 ILE A C 1
ATOM 1520 O O . ILE A 1 196 ? -36.265 6.275 50.065 1.00 83.12 196 ILE A O 1
ATOM 1524 N N . ASN A 1 197 ? -34.529 6.971 48.801 1.00 80.81 197 ASN A N 1
ATOM 1525 C CA . ASN A 1 197 ? -34.570 8.374 49.213 1.00 80.81 197 ASN A CA 1
ATOM 1526 C C . ASN A 1 197 ? -35.825 9.108 48.718 1.00 80.81 197 ASN A C 1
ATOM 1528 O O . ASN A 1 197 ? -36.378 9.913 49.459 1.00 80.81 197 ASN A O 1
ATOM 1532 N N . ASP A 1 198 ? -36.310 8.781 47.520 1.00 78.69 198 ASP A N 1
ATOM 1533 C CA . ASP A 1 198 ? -37.491 9.401 46.901 1.00 78.69 198 ASP A CA 1
ATOM 1534 C C . ASP A 1 198 ? -38.825 8.850 47.454 1.00 78.69 198 ASP A C 1
ATOM 1536 O O . ASP A 1 198 ? -39.896 9.123 46.917 1.00 78.69 198 ASP A O 1
ATOM 1540 N N . GLY A 1 199 ? -38.790 8.030 48.512 1.00 67.12 199 GLY A N 1
ATOM 1541 C CA . GLY A 1 199 ? -39.983 7.490 49.178 1.00 67.12 199 GLY A CA 1
ATOM 1542 C C . GLY A 1 199 ? -40.684 6.339 48.437 1.00 67.12 199 GLY A C 1
ATOM 1543 O O . GLY A 1 199 ? -41.453 5.597 49.050 1.00 67.12 199 GLY A O 1
ATOM 1544 N N . GLU A 1 200 ? -40.371 6.085 47.157 1.00 68.56 200 GLU A N 1
ATOM 1545 C CA . GLU A 1 200 ? -40.987 5.007 46.357 1.00 68.56 200 GLU A CA 1
ATOM 1546 C C . GLU A 1 200 ? -40.883 3.622 47.013 1.00 68.56 200 GLU A C 1
ATOM 1548 O O . GLU A 1 200 ? -41.844 2.833 46.982 1.00 68.56 200 GLU A O 1
ATOM 1553 N N . LEU A 1 201 ? -39.717 3.333 47.595 1.00 67.50 201 LEU A N 1
ATOM 1554 C CA . LEU A 1 201 ? -39.449 2.162 48.429 1.00 67.50 201 LEU A CA 1
ATOM 1555 C C . LEU A 1 201 ? -39.289 2.523 49.910 1.00 67.50 201 LEU A C 1
ATOM 1557 O O . LEU A 1 201 ? -39.701 1.728 50.755 1.00 67.50 201 LEU A O 1
ATOM 1561 N N . GLY A 1 202 ? -38.718 3.691 50.222 1.00 64.12 202 GLY A N 1
ATOM 1562 C CA . GLY A 1 202 ? -38.400 4.112 51.591 1.00 64.12 202 GLY A CA 1
ATOM 1563 C C . GLY A 1 202 ? -39.611 4.142 52.524 1.00 64.12 202 GLY A C 1
ATOM 1564 O O . GLY A 1 202 ? -39.525 3.621 53.634 1.00 64.12 202 GLY A O 1
ATOM 1565 N N . ASP A 1 203 ? -40.759 4.629 52.042 1.00 71.25 203 ASP A N 1
ATOM 1566 C CA . ASP A 1 203 ? -41.993 4.748 52.837 1.00 71.25 203 ASP A CA 1
ATOM 1567 C C . ASP A 1 203 ? -42.716 3.408 53.032 1.00 71.25 203 ASP A C 1
ATOM 1569 O O . ASP A 1 203 ? -43.614 3.265 53.864 1.00 71.25 203 ASP A O 1
ATOM 1573 N N . LYS A 1 204 ? -42.351 2.404 52.229 1.00 71.50 204 LYS A N 1
ATOM 1574 C CA . LYS A 1 204 ? -43.004 1.092 52.191 1.00 71.50 204 LYS A CA 1
ATOM 1575 C C . LYS A 1 204 ? -42.243 0.031 52.994 1.00 71.50 204 LYS A C 1
ATOM 1577 O O . LYS A 1 204 ? -42.819 -1.016 53.295 1.00 71.50 204 LYS A O 1
ATOM 1582 N N . ILE A 1 205 ? -40.964 0.266 53.293 1.00 75.19 205 ILE A N 1
ATOM 1583 C CA . ILE A 1 205 ? -40.074 -0.630 54.043 1.00 75.19 205 ILE A CA 1
ATOM 1584 C C . ILE A 1 205 ? -39.972 -0.131 55.497 1.00 75.19 205 ILE A C 1
ATOM 1586 O O . ILE A 1 205 ? -39.966 1.069 55.749 1.00 75.19 205 ILE A O 1
ATOM 1590 N N . ASP A 1 206 ? -39.863 -1.030 56.480 1.00 79.38 206 ASP A N 1
ATOM 1591 C CA . ASP A 1 206 ? -39.585 -0.618 57.861 1.00 79.38 206 ASP A CA 1
ATOM 1592 C C . ASP A 1 206 ? -38.191 0.016 58.009 1.00 79.38 206 ASP A C 1
ATOM 1594 O O . ASP A 1 206 ? -37.226 -0.363 57.343 1.00 79.38 206 ASP A O 1
ATOM 1598 N N . ALA A 1 207 ? -38.057 0.948 58.955 1.00 79.88 207 ALA A N 1
ATOM 1599 C CA . ALA A 1 207 ? -36.829 1.717 59.157 1.00 79.88 207 ALA A CA 1
ATOM 1600 C C . ALA A 1 207 ? -35.570 0.852 59.381 1.00 79.88 207 ALA A C 1
ATOM 1602 O O . ALA A 1 207 ? -34.463 1.283 59.055 1.00 79.88 207 ALA A O 1
ATOM 1603 N N . ASN A 1 208 ? -35.716 -0.361 59.926 1.00 82.19 208 ASN A N 1
ATOM 1604 C CA . ASN A 1 208 ? -34.588 -1.259 60.166 1.00 82.19 208 ASN A CA 1
ATOM 1605 C C . ASN A 1 208 ? -34.090 -1.887 58.853 1.00 82.19 208 ASN A C 1
ATOM 1607 O O . ASN A 1 208 ? -32.891 -1.895 58.568 1.00 82.19 208 ASN A O 1
ATOM 1611 N N . ASN A 1 209 ? -35.012 -2.348 58.008 1.00 81.62 209 ASN A N 1
ATOM 1612 C CA . ASN A 1 209 ? -34.692 -2.863 56.682 1.00 81.62 209 ASN A CA 1
ATOM 1613 C C . ASN A 1 209 ? -34.196 -1.765 55.722 1.00 81.62 209 ASN A C 1
ATOM 1615 O O . ASN A 1 209 ? -33.270 -2.025 54.952 1.00 81.62 209 ASN A O 1
ATOM 1619 N N . THR A 1 210 ? -34.720 -0.538 55.809 1.00 81.25 210 THR A N 1
ATOM 1620 C CA . THR A 1 210 ? -34.218 0.616 55.038 1.00 81.25 210 THR A CA 1
ATOM 1621 C C . THR A 1 210 ? -32.762 0.927 55.384 1.00 81.25 210 THR A C 1
ATOM 1623 O O . THR A 1 210 ? -31.916 0.994 54.491 1.00 81.25 210 THR A O 1
ATOM 1626 N N . LYS A 1 211 ? -32.427 1.010 56.682 1.00 85.19 211 LYS A N 1
ATOM 1627 C CA . LYS A 1 211 ? -31.036 1.186 57.138 1.00 85.19 211 LYS A CA 1
ATOM 1628 C C . LYS A 1 211 ? -30.122 0.065 56.652 1.00 85.19 211 LYS A C 1
ATOM 1630 O O . LYS A 1 211 ? -28.998 0.326 56.234 1.00 85.19 211 LYS A O 1
ATOM 1635 N N . LYS A 1 212 ? -30.604 -1.182 56.665 1.00 85.88 212 LYS A N 1
ATOM 1636 C CA . LYS A 1 212 ? -29.829 -2.335 56.195 1.00 85.88 212 LYS A CA 1
ATOM 1637 C C . LYS A 1 212 ? -29.459 -2.226 54.713 1.00 85.88 212 LYS A C 1
ATOM 1639 O O . LYS A 1 212 ? -28.318 -2.526 54.364 1.00 85.88 212 LYS A O 1
ATOM 1644 N N . ILE A 1 213 ? -30.387 -1.801 53.850 1.00 85.06 213 ILE A N 1
ATOM 1645 C CA . I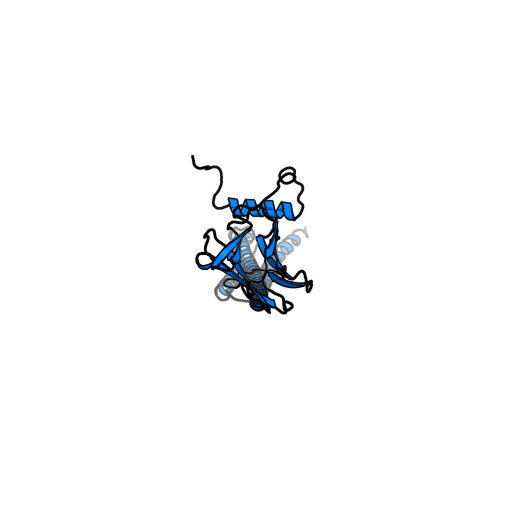LE A 1 213 ? -30.098 -1.626 52.418 1.00 85.06 213 ILE A CA 1
ATOM 1646 C C . ILE A 1 213 ? -29.119 -0.470 52.199 1.00 85.06 213 ILE A C 1
ATOM 1648 O O . ILE A 1 213 ? -28.141 -0.657 51.482 1.00 85.06 213 ILE A O 1
ATOM 1652 N N . ILE A 1 214 ? -29.343 0.685 52.835 1.00 86.38 214 ILE A N 1
ATOM 1653 C CA . ILE A 1 214 ? -28.468 1.859 52.680 1.00 86.38 214 ILE A CA 1
ATOM 1654 C C . ILE A 1 214 ? -27.030 1.523 53.091 1.00 86.38 214 ILE A C 1
ATOM 1656 O O . ILE A 1 214 ? -26.119 1.740 52.298 1.00 86.38 214 ILE A O 1
ATOM 1660 N N . ASN A 1 215 ? -26.831 0.901 54.258 1.00 90.00 215 ASN A N 1
ATOM 1661 C CA . ASN A 1 215 ? -25.496 0.490 54.704 1.00 90.00 215 ASN A CA 1
ATOM 1662 C C . ASN A 1 215 ? -24.840 -0.484 53.713 1.00 90.00 215 ASN A C 1
ATOM 1664 O O . ASN A 1 215 ? -23.677 -0.323 53.369 1.00 90.00 215 ASN A O 1
ATOM 1668 N N . THR A 1 216 ? -25.601 -1.456 53.195 1.00 90.19 216 THR A N 1
ATOM 1669 C CA . THR A 1 216 ? -25.089 -2.417 52.200 1.00 90.19 216 THR A CA 1
ATOM 1670 C C . THR A 1 216 ? -24.639 -1.716 50.913 1.00 90.19 216 THR A C 1
ATOM 1672 O O . THR A 1 216 ? -23.607 -2.072 50.342 1.00 90.19 216 THR A O 1
ATOM 1675 N N . ILE A 1 217 ? -25.401 -0.722 50.445 1.00 90.69 217 ILE A N 1
ATOM 1676 C CA . ILE A 1 217 ? -25.057 0.073 49.261 1.00 90.69 217 ILE A CA 1
ATOM 1677 C C . ILE A 1 217 ? -23.788 0.889 49.522 1.00 90.69 217 ILE A C 1
ATOM 1679 O O . ILE A 1 217 ? -22.876 0.859 48.703 1.00 90.69 217 ILE A O 1
ATOM 1683 N N . GLU A 1 218 ? -23.701 1.581 50.658 1.00 91.44 218 GLU A N 1
ATOM 1684 C CA . GLU A 1 218 ? -22.536 2.402 51.006 1.00 91.44 218 GLU A CA 1
ATOM 1685 C C . GLU A 1 218 ? -21.262 1.573 51.180 1.00 91.44 218 GLU A C 1
ATOM 1687 O O . GLU A 1 218 ? -20.208 1.963 50.680 1.00 91.44 218 GLU A O 1
ATOM 1692 N N . ASP A 1 219 ? -21.357 0.408 51.818 1.00 92.44 219 ASP A N 1
ATOM 1693 C CA . ASP A 1 219 ? -20.237 -0.525 51.948 1.00 92.44 219 ASP A CA 1
ATOM 1694 C C . ASP A 1 219 ? -19.791 -1.056 50.581 1.00 92.44 219 ASP A C 1
ATOM 1696 O O . ASP A 1 219 ? -18.594 -1.211 50.330 1.00 92.44 219 ASP A O 1
ATOM 1700 N N . THR A 1 220 ? -20.737 -1.294 49.668 1.00 91.44 220 THR A N 1
ATOM 1701 C CA . THR A 1 220 ? -20.419 -1.741 48.307 1.00 91.44 220 THR A CA 1
ATOM 1702 C C . THR A 1 220 ? -19.744 -0.639 47.496 1.00 91.44 220 THR A C 1
ATOM 1704 O O . THR A 1 220 ? -18.736 -0.913 46.851 1.00 91.44 220 THR A O 1
ATOM 1707 N N . LEU A 1 221 ? -20.221 0.606 47.575 1.00 90.81 221 LEU A N 1
ATOM 1708 C CA . LEU A 1 221 ? -19.588 1.747 46.905 1.00 90.81 221 LEU A CA 1
ATOM 1709 C C . LEU A 1 221 ? -18.165 1.994 47.437 1.00 90.81 221 LEU A C 1
ATOM 1711 O O . LEU A 1 221 ? -17.230 2.092 46.647 1.00 90.81 221 LEU A O 1
ATOM 1715 N N . LYS A 1 222 ? -17.958 1.965 48.761 1.00 93.25 222 LYS A N 1
ATOM 1716 C CA . LYS A 1 222 ? -16.612 2.057 49.367 1.00 93.25 222 LYS A CA 1
ATOM 1717 C C . LYS A 1 222 ? -15.695 0.917 48.930 1.00 93.25 222 LYS A C 1
ATOM 1719 O O . LYS A 1 222 ? -14.500 1.114 48.690 1.00 93.25 222 LYS A O 1
ATOM 1724 N N . TRP A 1 223 ? -16.242 -0.295 48.826 1.00 93.69 223 TRP A N 1
ATOM 1725 C CA . TRP A 1 223 ? -15.496 -1.434 48.305 1.00 93.69 223 TRP A CA 1
ATOM 1726 C C . TRP A 1 223 ? -15.083 -1.195 46.848 1.00 93.69 223 TRP A C 1
ATOM 1728 O O . TRP A 1 223 ? -13.925 -1.437 46.521 1.00 93.69 223 TRP A O 1
ATOM 1738 N N . MET A 1 224 ? -15.968 -0.666 45.998 1.00 91.94 224 MET A N 1
ATOM 1739 C CA . MET A 1 224 ? -15.653 -0.342 44.599 1.00 91.94 224 MET A CA 1
ATOM 1740 C C . MET A 1 224 ? -14.573 0.736 44.468 1.00 91.94 224 MET A C 1
ATOM 1742 O O . MET A 1 224 ? -13.689 0.603 43.621 1.00 91.94 224 MET A O 1
ATOM 1746 N N . GLU A 1 225 ? -14.600 1.764 45.319 1.00 90.12 225 GLU A N 1
ATOM 1747 C CA . GLU A 1 225 ? -13.556 2.797 45.378 1.00 90.12 225 GLU A CA 1
ATOM 1748 C C . GLU A 1 225 ? -12.189 2.201 45.733 1.00 90.12 225 GLU A C 1
ATOM 1750 O O . GLU A 1 225 ? -11.178 2.548 45.123 1.00 90.12 225 GLU A O 1
ATOM 1755 N N . SER A 1 226 ? -12.168 1.251 46.672 1.00 92.12 226 SER A N 1
ATOM 1756 C CA . SER A 1 226 ? -10.946 0.576 47.128 1.00 92.12 226 SER A CA 1
ATOM 1757 C C . SER A 1 226 ? -10.465 -0.523 46.169 1.00 92.12 226 SER A C 1
ATOM 1759 O O . SER A 1 226 ? -9.316 -0.950 46.246 1.00 92.12 226 SER A O 1
ATOM 1761 N N . ASN A 1 227 ? -11.329 -0.996 45.264 1.00 91.62 227 ASN A N 1
ATOM 1762 C CA . ASN A 1 227 ? -11.088 -2.149 44.390 1.00 91.62 227 ASN A CA 1
ATOM 1763 C C . ASN A 1 227 ? -11.341 -1.815 42.908 1.00 91.62 227 ASN A C 1
ATOM 1765 O O . ASN A 1 227 ? -11.919 -2.604 42.162 1.00 91.62 227 ASN A O 1
ATOM 1769 N N . GLN A 1 228 ? -10.861 -0.651 42.460 1.00 85.75 228 GLN A N 1
ATOM 1770 C CA . GLN A 1 228 ? -11.014 -0.134 41.088 1.00 85.75 228 GLN A CA 1
ATOM 1771 C C . GLN A 1 228 ? -10.573 -1.121 39.990 1.00 85.75 228 GLN A C 1
ATOM 1773 O O . GLN A 1 228 ? -11.120 -1.103 38.888 1.00 85.75 228 GLN A O 1
ATOM 1778 N N . PHE A 1 229 ? -9.600 -1.984 40.297 1.00 87.06 229 PHE A N 1
ATOM 1779 C CA . PHE A 1 229 ? -8.998 -2.944 39.368 1.00 87.06 229 PHE A CA 1
ATOM 1780 C C . PHE A 1 229 ? -9.416 -4.402 39.621 1.00 87.06 229 PHE A C 1
ATOM 1782 O O . PHE A 1 229 ? -8.781 -5.308 39.078 1.00 87.06 229 PHE A O 1
ATOM 1789 N N . ALA A 1 230 ? -10.449 -4.647 40.436 1.00 90.12 230 ALA A N 1
ATOM 1790 C CA . ALA A 1 230 ? -10.959 -5.997 40.681 1.00 90.12 230 ALA A CA 1
ATOM 1791 C C . ALA A 1 230 ? -11.410 -6.693 39.389 1.00 90.12 230 ALA A C 1
ATOM 1793 O O . ALA A 1 230 ? -11.682 -6.049 38.376 1.00 90.12 230 ALA A O 1
ATOM 1794 N N . LYS A 1 231 ? -11.480 -8.025 39.402 1.00 91.00 231 LYS A N 1
ATOM 1795 C CA . LYS A 1 231 ? -11.883 -8.775 38.210 1.00 91.00 231 LYS A CA 1
ATOM 1796 C C . LYS A 1 231 ? -13.383 -8.620 37.956 1.00 91.00 231 LYS A C 1
ATOM 1798 O O . LYS A 1 231 ? -14.151 -8.325 38.873 1.00 91.00 231 LYS A O 1
ATOM 1803 N N . LYS A 1 232 ? -13.807 -8.869 36.713 1.00 93.00 232 LYS A N 1
ATOM 1804 C CA . LYS A 1 232 ? -15.224 -8.881 36.313 1.00 93.00 232 LYS A CA 1
ATOM 1805 C C . LYS A 1 232 ? -16.065 -9.723 37.275 1.00 93.00 232 LYS A C 1
ATOM 1807 O O . LYS A 1 232 ? -17.098 -9.269 37.760 1.00 93.00 232 LYS A O 1
ATOM 1812 N N . GLU A 1 233 ? -15.577 -10.912 37.620 1.00 93.88 233 GLU A N 1
ATOM 1813 C CA . GLU A 1 233 ? -16.280 -11.856 38.486 1.00 93.88 233 GLU A CA 1
ATOM 1814 C C . GLU A 1 233 ? -16.505 -11.306 39.899 1.00 93.88 233 GLU A C 1
ATOM 1816 O O . GLU A 1 233 ? -17.477 -11.677 40.554 1.00 93.88 233 GLU A O 1
ATOM 1821 N N . ASP A 1 234 ? -15.626 -10.432 40.389 1.00 93.19 234 ASP A N 1
ATOM 1822 C CA . ASP A 1 234 ? -15.747 -9.847 41.724 1.00 93.19 234 ASP A CA 1
ATOM 1823 C C . ASP A 1 234 ? -16.829 -8.760 41.749 1.00 93.19 234 ASP A C 1
ATOM 1825 O O .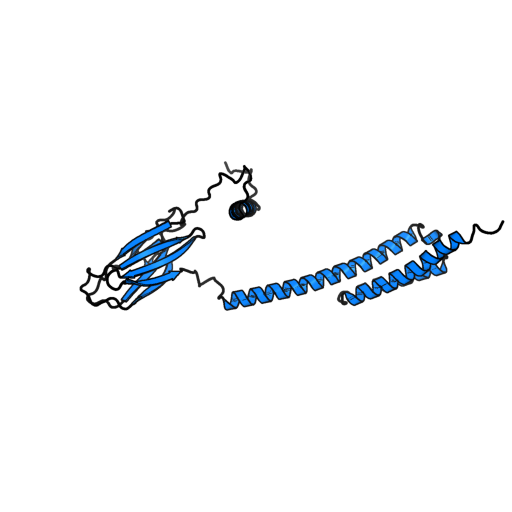 ASP A 1 234 ? -17.657 -8.742 42.665 1.00 93.19 234 ASP A O 1
ATOM 1829 N N . PHE A 1 235 ? -16.898 -7.925 40.704 1.00 92.25 235 PHE A N 1
ATOM 1830 C CA . PHE A 1 235 ? -17.995 -6.968 40.520 1.00 92.25 235 PHE A CA 1
ATOM 1831 C C . PHE A 1 235 ? -19.344 -7.682 40.355 1.00 92.25 235 PHE A C 1
ATOM 1833 O O . PHE A 1 235 ? -20.317 -7.319 41.015 1.00 92.25 235 PHE A O 1
ATOM 1840 N N . GLU A 1 236 ? -19.406 -8.755 39.562 1.00 92.50 236 GLU A N 1
ATOM 1841 C CA . GLU A 1 236 ? -20.631 -9.548 39.389 1.00 92.50 236 GLU A CA 1
ATOM 1842 C C . GLU A 1 236 ? -21.082 -10.247 40.679 1.00 92.50 236 GLU A C 1
ATOM 1844 O O . GLU A 1 236 ? -22.281 -10.329 40.965 1.00 92.50 236 GLU A O 1
ATOM 1849 N N . LYS A 1 237 ? -20.141 -10.767 41.479 1.00 93.81 237 LYS A N 1
ATOM 1850 C CA . LYS A 1 237 ? -20.451 -11.345 42.796 1.00 93.81 237 LYS A CA 1
ATOM 1851 C C . LYS A 1 237 ? -21.032 -10.288 43.724 1.00 93.81 237 LYS A C 1
ATOM 1853 O O . LYS A 1 237 ? -22.071 -10.539 44.333 1.00 93.81 237 LYS A O 1
ATOM 1858 N N . LYS A 1 238 ? -20.412 -9.105 43.792 1.00 91.94 238 LYS A N 1
ATOM 1859 C CA . LYS A 1 238 ? -20.921 -7.990 44.599 1.00 91.94 238 LYS A CA 1
ATOM 1860 C C . LYS A 1 238 ? -22.301 -7.542 44.142 1.00 91.94 238 LYS A C 1
ATOM 1862 O O . LYS A 1 238 ? -23.180 -7.372 44.983 1.00 91.94 238 LYS A O 1
ATOM 1867 N N . LEU A 1 239 ? -22.535 -7.468 42.834 1.00 92.44 239 LEU A N 1
ATOM 1868 C CA . LEU A 1 239 ? -23.859 -7.180 42.288 1.00 92.44 239 LEU A CA 1
ATOM 1869 C C . LEU A 1 239 ? -24.882 -8.212 42.773 1.00 92.44 239 LEU A C 1
ATOM 1871 O O . LEU A 1 239 ? -25.897 -7.839 43.354 1.00 92.44 239 LEU A O 1
ATOM 1875 N N . LYS A 1 240 ? -24.588 -9.513 42.648 1.00 92.62 240 LYS A N 1
ATOM 1876 C CA . LYS A 1 240 ? -25.472 -10.583 43.147 1.00 92.62 240 LYS A CA 1
ATOM 1877 C C . LYS A 1 240 ? -25.737 -10.477 44.653 1.00 92.62 240 LYS A C 1
ATOM 1879 O O . LYS A 1 240 ? -26.869 -10.715 45.078 1.00 92.62 240 LYS A O 1
ATOM 1884 N N . GLU A 1 241 ? -24.733 -10.129 45.460 1.00 91.31 241 GLU A N 1
ATOM 1885 C CA . GLU A 1 241 ? -24.876 -9.925 46.909 1.00 91.31 241 GLU A CA 1
ATOM 1886 C C . GLU A 1 241 ? -25.845 -8.781 47.229 1.00 91.31 241 GLU A C 1
ATOM 1888 O O . GLU A 1 241 ? -26.825 -8.992 47.955 1.00 91.31 241 GLU A O 1
ATOM 1893 N N . VAL A 1 242 ? -25.621 -7.596 46.651 1.00 90.19 242 VAL A N 1
ATOM 1894 C CA . VAL A 1 242 ? -26.472 -6.419 46.882 1.00 90.19 242 VAL A CA 1
ATOM 1895 C C . VAL A 1 242 ? -27.880 -6.668 46.349 1.00 90.19 242 VAL A C 1
ATOM 1897 O O . VAL A 1 242 ? -28.855 -6.457 47.073 1.00 90.19 242 VAL A O 1
ATOM 1900 N N . THR A 1 243 ? -28.017 -7.199 45.131 1.00 89.00 243 THR A N 1
ATOM 1901 C CA . THR A 1 243 ? -29.320 -7.526 44.541 1.00 89.00 243 THR A CA 1
ATOM 1902 C C . THR A 1 243 ? -30.093 -8.521 45.404 1.00 89.00 243 THR A C 1
ATOM 1904 O O . THR A 1 243 ? -31.279 -8.314 45.656 1.00 89.00 243 THR A O 1
ATOM 1907 N N . LYS A 1 244 ? -29.446 -9.568 45.934 1.00 90.25 244 LYS A N 1
ATOM 1908 C CA . LYS A 1 244 ? -30.096 -10.546 46.822 1.00 90.25 244 LYS A CA 1
ATOM 1909 C C . LYS A 1 244 ? -30.601 -9.901 48.112 1.00 90.25 244 LYS A C 1
ATOM 1911 O O . LYS A 1 244 ? -31.713 -10.208 48.548 1.00 90.25 244 LYS A O 1
ATOM 1916 N N . ILE A 1 245 ? -29.812 -9.016 48.722 1.00 86.44 245 ILE A N 1
ATOM 1917 C CA . ILE A 1 245 ? -30.207 -8.306 49.945 1.00 86.44 245 ILE A CA 1
ATOM 1918 C C . ILE A 1 245 ? -31.396 -7.388 49.653 1.00 86.44 245 ILE A C 1
ATOM 1920 O O . ILE A 1 245 ? -32.416 -7.509 50.336 1.00 86.44 245 ILE A O 1
ATOM 1924 N N . CYS A 1 246 ? -31.311 -6.564 48.604 1.00 83.06 246 CYS A N 1
ATOM 1925 C CA . CYS A 1 246 ? -32.402 -5.694 48.166 1.00 83.06 246 CYS A CA 1
ATOM 1926 C C . CYS A 1 246 ? -33.681 -6.500 47.904 1.00 83.06 246 CYS A C 1
ATOM 1928 O O . CYS A 1 246 ? -34.694 -6.255 48.555 1.00 83.06 246 CYS A O 1
ATOM 1930 N N . LEU A 1 247 ? -33.622 -7.531 47.054 1.00 83.50 247 LEU A N 1
ATOM 1931 C CA . LEU A 1 247 ? -34.774 -8.377 46.725 1.00 83.50 247 LEU A CA 1
ATOM 1932 C C . LEU A 1 247 ? -35.375 -9.059 47.956 1.00 83.50 247 LEU A C 1
ATOM 1934 O O . LEU A 1 247 ? -36.597 -9.148 48.058 1.00 83.50 247 LEU A O 1
ATOM 1938 N N . SER A 1 248 ? -34.558 -9.532 48.904 1.00 82.62 248 SER A N 1
ATOM 1939 C CA . SER A 1 248 ? -35.064 -10.180 50.123 1.00 82.62 248 SER A CA 1
ATOM 1940 C C . SER A 1 248 ? -35.919 -9.242 50.981 1.00 82.62 248 SER A C 1
ATOM 1942 O O . SER A 1 248 ? -36.858 -9.690 51.643 1.00 82.62 248 SER A O 1
ATOM 1944 N N . VAL A 1 249 ? -35.619 -7.944 50.943 1.00 74.38 249 VAL A N 1
ATOM 1945 C CA . VAL A 1 249 ? -36.365 -6.904 51.651 1.00 74.38 249 VAL A CA 1
ATOM 1946 C C . VAL A 1 249 ? -37.595 -6.491 50.844 1.00 74.38 249 VAL A C 1
ATOM 1948 O O . VAL A 1 249 ? -38.701 -6.481 51.381 1.00 74.38 249 VAL A O 1
ATOM 1951 N N . THR A 1 250 ? -37.450 -6.247 49.538 1.00 71.56 250 THR A N 1
ATOM 1952 C CA . THR A 1 250 ? -38.566 -5.821 48.680 1.00 71.56 250 THR A CA 1
ATOM 1953 C C . THR A 1 250 ? -39.623 -6.915 48.500 1.00 71.56 250 THR A C 1
ATOM 1955 O O . THR A 1 250 ? -40.819 -6.635 48.481 1.00 71.56 250 THR A O 1
ATOM 1958 N N . THR A 1 251 ? -39.222 -8.188 48.429 1.00 70.50 251 THR A N 1
ATOM 1959 C CA . THR A 1 251 ? -40.152 -9.324 48.281 1.00 70.50 251 THR A CA 1
ATOM 1960 C C . THR A 1 251 ? -41.008 -9.519 49.532 1.00 70.50 251 THR A C 1
ATOM 1962 O O . THR A 1 251 ? -42.197 -9.812 49.418 1.00 70.50 251 THR A O 1
ATOM 1965 N N . LYS A 1 252 ? -40.455 -9.305 50.738 1.00 62.03 252 LYS A N 1
ATOM 1966 C CA . LYS A 1 252 ? -41.238 -9.320 51.992 1.00 62.03 252 LYS A CA 1
ATOM 1967 C C . LYS A 1 252 ? -42.347 -8.266 51.988 1.00 62.03 252 LYS A C 1
ATOM 1969 O O . LYS A 1 252 ? -43.411 -8.492 52.553 1.00 62.03 252 LYS A O 1
ATOM 1974 N N . LEU A 1 253 ? -42.121 -7.166 51.283 1.00 57.59 253 LEU A N 1
ATOM 1975 C CA . LEU A 1 253 ? -43.061 -6.067 51.116 1.00 57.59 253 LEU A CA 1
ATOM 1976 C C . LEU A 1 253 ? -44.252 -6.443 50.223 1.00 57.59 253 LEU A C 1
ATOM 1978 O O . LEU A 1 253 ? -45.404 -6.226 50.594 1.00 57.59 253 LEU A O 1
ATOM 1982 N N . TYR A 1 254 ? -43.990 -7.089 49.082 1.00 55.50 254 TYR A N 1
ATOM 1983 C CA . TYR A 1 254 ? -45.045 -7.602 48.199 1.00 55.50 254 TYR A CA 1
ATOM 1984 C C . TYR A 1 254 ? -45.812 -8.776 48.824 1.00 55.50 254 TYR A C 1
ATOM 1986 O O . TYR A 1 254 ? -47.033 -8.851 48.701 1.00 55.50 254 TYR A O 1
ATOM 1994 N N . ARG A 1 255 ? -45.127 -9.650 49.573 1.00 52.19 255 ARG A N 1
ATOM 1995 C CA . ARG A 1 255 ? -45.752 -10.774 50.294 1.00 52.19 255 ARG A CA 1
ATOM 1996 C C . ARG A 1 255 ? -46.572 -10.322 51.513 1.00 52.19 255 ARG A C 1
ATOM 1998 O O . ARG A 1 255 ? -47.530 -10.989 51.881 1.00 52.19 255 ARG A O 1
ATOM 2005 N N . GLY A 1 256 ? -46.248 -9.168 52.102 1.00 44.78 256 GLY A N 1
ATOM 2006 C CA . GLY A 1 256 ? -47.056 -8.519 53.141 1.00 44.78 256 GLY A CA 1
ATOM 2007 C C . GLY A 1 256 ? -48.357 -7.888 52.622 1.00 44.78 256 GLY A C 1
ATOM 2008 O O . GLY A 1 256 ? -49.290 -7.691 53.399 1.00 44.78 256 GLY A O 1
ATOM 2009 N N . LYS A 1 257 ? -48.461 -7.616 51.312 1.00 41.34 257 LYS A N 1
ATOM 2010 C CA . LYS A 1 257 ? -49.685 -7.092 50.678 1.00 41.34 257 LYS A CA 1
ATOM 2011 C C . LYS A 1 257 ? -50.732 -8.166 50.361 1.00 41.34 257 LYS A C 1
ATOM 2013 O O . LYS A 1 257 ? -51.914 -7.841 50.356 1.00 41.34 257 LYS A O 1
ATOM 2018 N N . SER A 1 258 ? -50.347 -9.429 50.161 1.00 34.03 258 SER A N 1
ATOM 2019 C CA . SER A 1 258 ? -51.301 -10.531 49.931 1.00 34.03 258 SER A CA 1
ATOM 2020 C C . SER A 1 258 ? -51.879 -11.146 51.215 1.00 34.03 258 SER A C 1
ATOM 2022 O O . SER A 1 258 ? -52.786 -11.965 51.134 1.00 34.03 258 SER A O 1
ATOM 2024 N N . GLY A 1 259 ? -51.405 -10.738 52.398 1.00 34.91 259 GLY A N 1
ATOM 2025 C CA . GLY A 1 259 ? -51.891 -11.228 53.697 1.00 34.91 259 GLY A CA 1
ATOM 2026 C C . GLY A 1 259 ? -52.907 -10.330 54.416 1.00 34.91 259 GLY A C 1
ATOM 2027 O O . GLY A 1 259 ? -53.342 -10.683 55.505 1.00 34.91 259 GLY A O 1
ATOM 2028 N N . LYS A 1 260 ? -53.278 -9.168 53.855 1.00 34.88 260 LYS A N 1
ATOM 2029 C CA . LYS A 1 260 ? -54.231 -8.218 54.478 1.00 34.88 260 LYS A CA 1
ATOM 2030 C C . LYS A 1 260 ? -55.632 -8.186 53.842 1.00 34.88 260 LYS A C 1
ATOM 2032 O O . LYS A 1 260 ? -56.445 -7.358 54.231 1.00 34.88 260 LYS A O 1
ATOM 2037 N N . PHE A 1 261 ? -55.936 -9.117 52.935 1.00 35.94 261 PHE A N 1
ATOM 2038 C CA . PHE A 1 261 ? -57.279 -9.328 52.373 1.00 35.94 261 PHE A CA 1
ATOM 2039 C C . PHE A 1 261 ? -57.713 -10.799 52.508 1.00 35.94 261 PHE A C 1
ATOM 2041 O O . PHE A 1 261 ? -58.030 -11.447 51.520 1.00 35.94 261 PHE A O 1
ATOM 2048 N N . ALA A 1 262 ? -57.668 -11.361 53.718 1.00 34.41 262 ALA A N 1
ATOM 2049 C CA . ALA A 1 262 ? -58.294 -12.653 54.022 1.00 34.41 262 ALA A CA 1
ATOM 2050 C C . ALA A 1 262 ? -58.510 -12.800 55.538 1.00 34.41 262 ALA A C 1
ATOM 2052 O O . ALA A 1 262 ? -57.694 -13.404 56.227 1.00 34.41 262 ALA A O 1
ATOM 2053 N N . ASN A 1 263 ? -59.550 -12.133 56.045 1.00 28.11 263 ASN A N 1
ATOM 2054 C CA . ASN A 1 263 ? -60.453 -12.568 57.125 1.00 28.11 263 ASN A CA 1
ATOM 2055 C C . ASN A 1 263 ? -61.238 -11.347 57.621 1.00 28.11 263 ASN A C 1
ATOM 2057 O O . ASN A 1 263 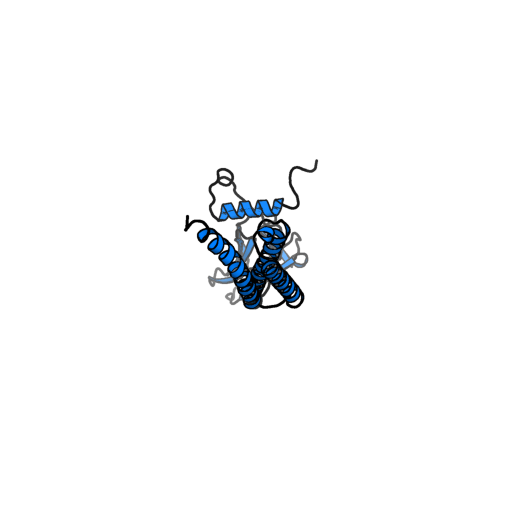? -60.852 -10.681 58.583 1.00 28.11 263 ASN A O 1
ATOM 2061 N N . GLY A 1 264 ? -62.314 -11.048 56.893 1.00 29.61 264 GLY A N 1
ATOM 2062 C CA . GLY A 1 264 ? -63.574 -10.620 57.493 1.00 29.61 264 GLY A CA 1
ATOM 2063 C C . GLY A 1 264 ? -64.477 -11.840 57.614 1.00 29.61 264 GLY A C 1
ATOM 2064 O O . GLY A 1 264 ? -64.258 -12.783 56.816 1.00 29.61 264 GLY A O 1
#

Foldseek 3Di:
DDDPPDDPVCNVVVVVVLVVCVVVPPCPPVNPPDDDWDWAQWFKAWQDPPQFTDTFGHGRHTPQDKGKDKDWAPAFQDFKDKTWMFTHDDGGRVVTHTQDIDMDGGDGGGGTPPWIKMWMWGQHPVRWTKIKIATPPVRDIDIDTRDNPVPDDDPVRVVVVVVVVVVVVVVVVQVVLLVVLLVVLLVVLVVVVCCCVVCVVVVQFDPVLSVVLPVLSVVLVVVCVVCVPDGSVVSVVSSVVSVVSVCVRVVVSVVVVVPPPPDD